Protein AF-A0A286E4A3-F1 (afdb_monomer)

Sequence (329 aa):
MKLKQAKKSLAKLFAQAQGKTWDNLTLRQITLHKCKKNKKKQSFVFNIKTEWEIASANSAVSGNLKSAALPEKAAVQPPPVAEQDDKHHDLLQQIQQLKSQITALKNENTQRQNKISTLNSENNKLKQQLNRMHDLKNENNHLKQSVHYLTEKRDKHQQIVAQKDEVIAQIKQEMYEMKQAAQQNFVPQYTPPKPKETALLQFGQEVDLYENEILSFTRKALEFALKNHTYDKSRYRHVLEDVLQANPLERDVRAEKEREFHKIMHTYHRMDNATRQALSKFGFTLNEQSVHHKIVFMQQTRYTFTISKTGSDIHGGKNCARNVSRFLF

Solvent-accessible surface area (backbone atoms only — not comparable to full-atom values): 20637 Å² total; per-residue (Å²): 116,70,69,64,52,52,54,53,52,53,54,52,54,54,46,68,76,46,88,66,83,90,78,89,83,79,94,82,82,90,77,91,77,93,80,78,89,82,87,78,93,76,84,85,84,78,90,76,91,77,90,87,84,78,97,81,87,86,86,82,87,85,87,84,84,82,80,87,85,81,86,80,89,79,90,77,86,87,82,90,74,99,75,55,62,66,60,52,51,50,51,53,50,50,50,52,51,51,50,51,49,53,52,52,54,50,53,50,51,53,53,51,50,55,49,51,56,50,51,51,54,50,52,53,52,51,51,52,52,52,53,52,51,51,54,53,50,54,50,51,53,51,50,51,52,52,51,50,53,53,49,56,52,49,52,55,50,52,52,52,50,54,56,49,52,52,52,51,51,51,53,54,48,52,50,52,52,51,50,49,52,50,59,75,63,58,68,86,75,84,72,77,77,77,80,69,94,62,75,92,72,80,85,75,92,77,74,68,91,48,78,64,39,64,58,50,54,51,50,51,52,52,53,48,42,54,73,76,71,48,58,90,94,32,70,69,38,54,53,54,53,50,56,49,65,77,56,74,74,95,68,62,52,56,64,50,50,44,53,52,48,40,55,58,23,63,73,40,48,55,81,42,74,66,58,52,50,52,42,44,76,74,37,35,48,82,42,81,87,56,86,39,36,34,36,23,43,75,81,36,79,92,48,61,48,79,43,67,50,58,44,94,43,88,58,48,22,48,51,50,34,56,52,52,38,74,77,76,96

Nearest PDB structures (foldseek):
  7s62-assembly1_A  TM=3.258E-01  e=3.310E+00  Xenopus laevis
  7s64-assembly1_D  TM=3.271E-01  e=6.093E+00  Xenopus laevis

Radius of gyration: 68.13 Å; Cα contacts (8 Å, |Δi|>4): 130; chains: 1; bounding box: 132×69×186 Å

pLDDT: mean 75.29, std 23.49, range [25.44, 97.69]

Mean predicted aligned error: 21.25 Å

Structure (mmCIF, N/CA/C/O backbone):
data_AF-A0A286E4A3-F1
#
_entry.id   AF-A0A286E4A3-F1
#
loop_
_atom_site.group_PDB
_atom_site.id
_atom_site.type_symbol
_atom_site.label_atom_id
_atom_site.label_alt_id
_atom_site.label_comp_id
_atom_site.label_asym_id
_atom_site.label_entity_id
_atom_site.label_seq_id
_atom_site.pdbx_PDB_ins_code
_atom_site.Cartn_x
_atom_site.Cartn_y
_atom_site.Cartn_z
_atom_site.occupancy
_atom_site.B_iso_or_equiv
_atom_site.auth_seq_id
_atom_site.auth_comp_id
_atom_site.auth_asym_id
_atom_site.auth_atom_id
_atom_site.pdbx_PDB_model_num
ATOM 1 N N . MET A 1 1 ? 30.900 23.069 4.819 1.00 49.72 1 MET A N 1
ATOM 2 C CA . MET A 1 1 ? 32.274 23.255 4.284 1.00 49.72 1 MET A CA 1
ATOM 3 C C . MET A 1 1 ? 32.465 22.790 2.832 1.00 49.72 1 MET A C 1
ATOM 5 O O . MET A 1 1 ? 33.060 23.536 2.064 1.00 49.72 1 MET A O 1
ATOM 9 N N . LYS A 1 2 ? 31.924 21.637 2.406 1.00 50.47 2 LYS A N 1
ATOM 10 C CA . LYS A 1 2 ? 32.202 21.028 1.083 1.00 50.47 2 LYS A CA 1
ATOM 11 C C . LYS A 1 2 ? 31.808 21.873 -0.153 1.00 50.47 2 LYS A C 1
ATOM 13 O O . LYS A 1 2 ? 32.535 21.880 -1.140 1.00 50.47 2 LYS A O 1
ATOM 18 N N . LEU A 1 3 ? 30.735 22.673 -0.085 1.00 45.66 3 LEU A N 1
ATOM 19 C CA . LEU A 1 3 ? 30.277 23.514 -1.211 1.00 45.66 3 LEU A CA 1
ATOM 20 C C . LEU A 1 3 ? 31.200 24.718 -1.498 1.00 45.66 3 LEU A C 1
ATOM 22 O O . LEU A 1 3 ? 31.379 25.111 -2.650 1.00 45.66 3 LEU A O 1
ATOM 26 N N . LYS A 1 4 ? 31.816 25.296 -0.455 1.00 51.25 4 LYS A N 1
ATOM 27 C CA . LYS A 1 4 ? 32.793 26.391 -0.604 1.00 51.25 4 LYS A CA 1
ATOM 28 C C . LYS A 1 4 ? 34.100 25.884 -1.221 1.00 51.25 4 LYS A C 1
ATOM 30 O O . LYS A 1 4 ? 34.676 26.577 -2.051 1.00 51.25 4 LYS A O 1
ATOM 35 N N . GLN A 1 5 ? 34.524 24.669 -0.870 1.00 57.03 5 GLN A N 1
ATOM 36 C CA . GLN A 1 5 ? 35.695 24.017 -1.465 1.00 57.03 5 GLN A CA 1
ATOM 37 C C . GLN A 1 5 ? 35.463 23.662 -2.939 1.00 57.03 5 GLN A C 1
ATOM 39 O O . GLN A 1 5 ? 36.304 23.987 -3.768 1.00 57.03 5 GLN A O 1
ATOM 44 N N . ALA A 1 6 ? 34.291 23.121 -3.289 1.00 57.69 6 ALA A N 1
ATOM 45 C CA . ALA A 1 6 ? 33.950 22.794 -4.676 1.00 57.69 6 ALA A CA 1
ATOM 46 C C . ALA A 1 6 ? 33.936 24.029 -5.596 1.00 57.69 6 ALA A C 1
ATOM 48 O O . ALA A 1 6 ? 34.501 23.992 -6.686 1.00 57.69 6 ALA A O 1
ATOM 49 N N . LYS A 1 7 ? 33.372 25.155 -5.134 1.00 57.31 7 LYS A N 1
ATOM 50 C CA . LYS A 1 7 ? 33.370 26.418 -5.896 1.00 57.31 7 LYS A CA 1
ATOM 51 C C . LYS A 1 7 ? 34.776 26.998 -6.082 1.00 57.31 7 LYS A C 1
ATOM 53 O O . LYS A 1 7 ? 35.076 27.528 -7.147 1.00 57.31 7 LYS A O 1
ATOM 58 N N . LYS A 1 8 ? 35.649 26.860 -5.078 1.00 62.72 8 LYS A N 1
ATOM 59 C CA . LYS A 1 8 ? 37.042 27.332 -5.145 1.00 62.72 8 LYS A CA 1
ATOM 60 C C . LYS A 1 8 ? 37.879 26.490 -6.117 1.00 62.72 8 LYS A C 1
ATOM 62 O O . LYS A 1 8 ? 38.682 27.052 -6.852 1.00 62.72 8 LYS A O 1
ATOM 67 N N . SER A 1 9 ? 37.649 25.177 -6.172 1.00 63.06 9 SER A N 1
ATOM 68 C CA . SER A 1 9 ? 38.328 24.267 -7.107 1.00 63.06 9 SER A CA 1
ATOM 69 C C . SER A 1 9 ? 37.879 24.466 -8.558 1.00 63.06 9 SER A C 1
ATOM 71 O O . SER A 1 9 ? 38.715 24.490 -9.456 1.00 63.06 9 SER A O 1
ATOM 73 N N . LEU A 1 10 ? 36.581 24.696 -8.785 1.00 53.09 10 LEU A N 1
ATOM 74 C CA . LEU A 1 10 ? 36.035 25.007 -10.112 1.00 53.09 10 LEU A CA 1
ATOM 75 C C . LEU A 1 10 ? 36.548 26.348 -10.651 1.00 53.09 10 LEU A C 1
ATOM 77 O O . LEU A 1 10 ? 36.920 26.435 -11.816 1.00 53.09 10 LEU A O 1
ATOM 81 N N . ALA A 1 11 ? 36.650 27.367 -9.793 1.00 54.41 11 ALA A N 1
ATOM 82 C CA . ALA A 1 11 ? 37.221 28.662 -10.164 1.00 54.41 11 ALA A CA 1
ATOM 83 C C . ALA A 1 11 ? 38.722 28.573 -10.502 1.00 54.41 11 ALA A C 1
ATOM 85 O O . ALA A 1 11 ? 39.197 29.265 -11.400 1.00 54.41 11 ALA A O 1
ATOM 86 N N . LYS A 1 12 ? 39.464 27.685 -9.824 1.00 57.91 12 LYS A N 1
ATOM 87 C CA . LYS A 1 12 ? 40.895 27.452 -10.073 1.00 57.91 12 LYS A CA 1
ATOM 88 C C . LYS A 1 12 ? 41.143 26.734 -11.406 1.00 57.91 12 LYS A C 1
ATOM 90 O O . LYS A 1 12 ? 42.054 27.109 -12.133 1.00 57.91 12 LYS A O 1
ATOM 95 N N . LEU A 1 13 ? 40.292 25.763 -11.746 1.00 56.34 13 LEU A N 1
ATOM 96 C CA . LEU A 1 13 ? 40.333 25.048 -13.028 1.00 56.34 13 LEU A CA 1
ATOM 97 C C . LEU A 1 13 ? 39.962 25.951 -14.212 1.00 56.34 13 LEU A C 1
ATOM 99 O O . LEU A 1 13 ? 40.567 25.852 -15.275 1.00 56.34 13 LEU A O 1
ATOM 103 N N . PHE A 1 14 ? 39.021 26.877 -14.018 1.00 42.81 14 PHE A N 1
ATOM 104 C CA . PHE A 1 14 ? 38.633 27.830 -15.061 1.00 42.81 14 PHE A CA 1
ATOM 105 C C . PHE A 1 14 ? 39.737 28.862 -15.357 1.00 42.81 14 PHE A C 1
ATOM 107 O O . PHE A 1 14 ? 39.959 29.208 -16.514 1.00 42.81 14 PHE A O 1
ATOM 114 N N . ALA A 1 15 ? 40.481 29.295 -14.332 1.00 47.56 15 ALA A N 1
ATOM 115 C CA . ALA A 1 15 ? 41.633 30.191 -14.477 1.00 47.56 15 ALA A CA 1
ATOM 116 C C . ALA A 1 15 ? 42.855 29.517 -15.136 1.00 47.56 15 ALA A C 1
ATOM 118 O O . ALA A 1 15 ? 43.666 30.184 -15.768 1.00 47.56 15 ALA A O 1
ATOM 119 N N . GLN A 1 16 ? 42.978 28.191 -15.025 1.00 46.56 16 GLN A N 1
ATOM 120 C CA . GLN A 1 16 ? 44.023 27.411 -15.700 1.00 46.56 16 GLN A CA 1
ATOM 121 C C . GLN A 1 16 ? 43.733 27.195 -17.194 1.00 46.56 16 GLN A C 1
ATOM 123 O O . GLN A 1 16 ? 44.662 27.053 -17.983 1.00 46.56 16 GLN A O 1
ATOM 128 N N . ALA A 1 17 ? 42.455 27.197 -17.587 1.00 44.28 17 ALA A N 1
ATOM 129 C CA . ALA A 1 17 ? 42.025 27.023 -18.975 1.00 44.28 17 ALA A CA 1
ATOM 130 C C . ALA A 1 17 ? 42.105 28.315 -19.812 1.00 44.28 17 ALA A C 1
ATOM 132 O O . ALA A 1 17 ? 42.077 28.259 -21.039 1.00 44.28 17 ALA A O 1
ATOM 133 N N . GLN A 1 18 ? 42.207 29.479 -19.170 1.00 41.97 18 GLN A N 1
ATOM 134 C CA . GLN A 1 18 ? 42.333 30.773 -19.834 1.00 41.97 18 GLN A CA 1
ATOM 135 C C . GLN A 1 18 ? 43.495 31.520 -19.194 1.00 41.97 18 GLN A C 1
ATOM 137 O O . GLN A 1 18 ? 43.319 32.199 -18.190 1.00 41.97 18 GLN A O 1
ATOM 142 N N . GLY A 1 19 ? 44.700 31.337 -19.733 1.00 47.41 19 GLY A N 1
ATOM 143 C CA . GLY A 1 19 ? 45.938 31.840 -19.138 1.00 47.41 19 GLY A CA 1
ATOM 144 C C . GLY A 1 19 ? 46.039 33.366 -19.082 1.00 47.41 19 GLY A C 1
ATOM 145 O O . GLY A 1 19 ? 46.772 33.939 -19.881 1.00 47.41 19 GLY A O 1
ATOM 146 N N . LYS A 1 20 ? 45.345 34.015 -18.135 1.00 41.53 20 LYS A N 1
ATOM 147 C CA . LYS A 1 20 ? 45.576 35.393 -17.670 1.00 41.53 20 LYS A CA 1
ATOM 148 C C . LYS A 1 20 ? 45.171 35.553 -16.199 1.00 41.53 20 LYS A C 1
ATOM 150 O O . LYS A 1 20 ? 44.147 35.044 -15.750 1.00 41.53 20 LYS A O 1
ATOM 155 N N . THR A 1 21 ? 46.019 36.260 -15.460 1.00 39.41 21 THR A N 1
ATOM 156 C CA . THR A 1 21 ? 45.883 36.625 -14.047 1.00 39.41 21 THR A CA 1
ATOM 157 C C . THR A 1 21 ? 44.806 37.687 -13.830 1.00 39.41 21 THR A C 1
ATOM 159 O O . THR A 1 21 ? 44.562 38.527 -14.693 1.00 39.41 21 THR A O 1
ATOM 162 N N . TRP A 1 22 ? 44.169 37.640 -12.659 1.00 32.44 22 TRP A N 1
ATOM 163 C CA . TRP A 1 22 ? 43.215 38.646 -12.203 1.00 32.44 22 TRP A CA 1
ATOM 164 C C . TRP A 1 22 ? 43.941 39.911 -11.755 1.00 32.44 22 TRP A C 1
ATOM 166 O O . TRP A 1 22 ? 44.736 39.840 -10.825 1.00 32.44 22 TRP A O 1
ATOM 176 N N . ASP A 1 23 ? 43.562 41.044 -12.338 1.00 32.81 23 ASP A N 1
ATOM 177 C CA . ASP A 1 23 ? 43.559 42.325 -11.642 1.00 32.81 23 ASP A CA 1
ATOM 178 C C . ASP A 1 23 ? 42.158 42.941 -11.717 1.00 32.81 23 ASP A C 1
ATOM 180 O O . ASP A 1 23 ? 41.424 42.802 -12.698 1.00 32.81 23 ASP A O 1
ATOM 184 N N . ASN A 1 24 ? 41.770 43.538 -10.596 1.00 34.62 24 ASN A N 1
ATOM 185 C CA . ASN A 1 24 ? 40.466 44.117 -10.301 1.00 34.62 24 ASN A CA 1
ATOM 186 C C . ASN A 1 24 ? 40.052 45.212 -11.303 1.00 34.62 24 ASN A C 1
ATOM 188 O O . ASN A 1 24 ? 40.861 46.081 -11.596 1.00 34.62 24 ASN A O 1
ATOM 192 N N . LEU A 1 25 ? 38.768 45.279 -11.690 1.00 29.27 25 LEU A N 1
ATOM 193 C CA . LEU A 1 25 ? 37.859 46.364 -11.268 1.00 29.27 25 LEU A CA 1
ATOM 194 C C . LEU A 1 25 ? 36.446 46.264 -11.892 1.00 29.27 25 LEU A C 1
ATOM 196 O O . LEU A 1 25 ? 36.258 46.029 -13.081 1.00 29.27 25 LEU A O 1
ATOM 200 N N . THR A 1 26 ? 35.474 46.585 -11.032 1.00 31.39 26 THR A N 1
ATOM 201 C CA . THR A 1 26 ? 34.146 47.192 -11.264 1.00 31.39 26 THR A CA 1
ATOM 202 C C . THR A 1 26 ? 33.025 46.442 -11.996 1.00 31.39 26 THR A C 1
ATOM 204 O O . THR A 1 26 ? 32.871 46.460 -13.212 1.00 31.39 26 THR A O 1
ATOM 207 N N . LEU A 1 27 ? 32.110 45.951 -11.153 1.00 37.19 27 LEU A N 1
ATOM 208 C CA . LEU A 1 27 ? 30.651 46.032 -11.292 1.00 37.19 27 LEU A CA 1
ATOM 209 C C . LEU A 1 27 ? 30.158 47.197 -12.177 1.00 37.19 27 LEU A C 1
ATOM 211 O O . LEU A 1 27 ? 30.271 48.351 -11.766 1.00 37.19 27 LEU A O 1
ATOM 215 N N . ARG A 1 28 ? 29.464 46.888 -13.283 1.00 27.81 28 ARG A N 1
ATOM 216 C CA . ARG A 1 28 ? 28.202 47.549 -13.679 1.00 27.81 28 ARG A CA 1
ATOM 217 C C . ARG A 1 28 ? 27.480 46.794 -14.809 1.00 27.81 28 ARG A C 1
ATOM 219 O O . ARG A 1 28 ? 28.027 46.563 -15.874 1.00 27.81 28 ARG A O 1
ATOM 226 N N . GLN A 1 29 ? 26.210 46.500 -14.522 1.00 30.42 29 GLN A N 1
ATOM 227 C CA . GLN A 1 29 ? 25.079 46.274 -15.432 1.00 30.42 29 GLN A CA 1
ATOM 228 C C . GLN A 1 29 ? 25.002 44.970 -16.242 1.00 30.42 29 GLN A C 1
ATOM 230 O O . GLN A 1 29 ? 25.413 44.848 -17.389 1.00 30.42 29 GLN A O 1
ATOM 235 N N . ILE A 1 30 ? 24.278 44.029 -15.633 1.00 32.12 30 ILE A N 1
ATOM 236 C CA . ILE A 1 30 ? 23.440 43.046 -16.314 1.00 32.12 30 ILE A CA 1
ATOM 237 C C . ILE A 1 30 ? 22.236 43.787 -16.910 1.00 32.12 30 ILE A C 1
ATOM 239 O O . ILE A 1 30 ? 21.476 44.426 -16.181 1.00 32.12 30 ILE A O 1
ATOM 243 N N . THR A 1 31 ? 21.992 43.641 -18.209 1.00 28.36 31 THR A N 1
ATOM 244 C CA . THR A 1 31 ? 20.632 43.729 -18.753 1.00 28.36 31 THR A CA 1
ATOM 245 C C . THR A 1 31 ? 20.466 42.672 -19.838 1.00 28.36 31 THR A C 1
ATOM 247 O O . THR A 1 31 ? 21.158 42.666 -20.852 1.00 28.36 31 THR A O 1
ATOM 250 N N . LEU A 1 32 ? 19.567 41.725 -19.565 1.00 31.53 32 LEU A N 1
ATOM 251 C CA . LEU A 1 32 ? 19.101 40.699 -20.489 1.00 31.53 32 LEU A CA 1
ATOM 252 C C . LEU A 1 32 ? 18.507 41.329 -21.753 1.00 31.53 32 LEU A C 1
ATOM 254 O O . LEU A 1 32 ? 17.645 42.194 -21.633 1.00 31.53 32 LEU A O 1
ATOM 258 N N . HIS A 1 33 ? 18.797 40.752 -22.922 1.00 27.50 33 HIS A N 1
ATOM 259 C CA . HIS A 1 33 ? 17.774 40.541 -23.949 1.00 27.50 33 HIS A CA 1
ATOM 260 C C . HIS A 1 33 ? 18.021 39.234 -24.715 1.00 27.50 33 HIS A C 1
ATOM 262 O O . HIS A 1 33 ? 19.002 39.063 -25.435 1.00 27.50 33 HIS A O 1
ATOM 268 N N . LYS A 1 34 ? 17.083 38.298 -24.528 1.00 38.41 34 LYS A N 1
ATOM 269 C CA . LYS A 1 34 ? 16.883 37.091 -25.336 1.00 38.41 34 LYS A CA 1
ATOM 270 C C . LYS A 1 34 ? 16.778 37.491 -26.811 1.00 38.41 34 LYS A C 1
ATOM 272 O O . LYS A 1 34 ? 15.852 38.218 -27.164 1.00 38.41 34 LYS A O 1
ATOM 277 N N . CYS A 1 35 ? 17.658 36.976 -27.672 1.00 26.27 35 CYS A N 1
ATOM 278 C CA . CYS A 1 35 ? 17.516 37.140 -29.117 1.00 26.27 35 CYS A CA 1
ATOM 279 C C . CYS A 1 35 ? 16.997 35.858 -29.778 1.00 26.27 35 CYS A C 1
ATOM 281 O O . CYS A 1 35 ? 17.398 34.738 -29.463 1.00 26.27 35 CYS A O 1
ATOM 283 N N . LYS A 1 36 ? 16.015 36.087 -30.646 1.00 28.50 36 LYS A N 1
ATOM 284 C CA . LYS A 1 36 ? 15.091 35.158 -31.286 1.00 28.50 36 LYS A CA 1
ATOM 285 C C . LYS A 1 36 ? 15.770 34.256 -32.316 1.00 28.50 36 LYS A C 1
ATOM 287 O O . LYS A 1 36 ? 16.698 34.647 -33.014 1.00 28.50 36 LYS A O 1
ATOM 292 N N . LYS A 1 37 ? 15.173 33.075 -32.486 1.00 29.92 37 LYS A N 1
ATOM 293 C CA . LYS A 1 37 ? 15.275 32.250 -33.691 1.00 29.92 37 LYS A CA 1
ATOM 294 C C . LYS A 1 37 ? 14.933 33.060 -34.957 1.00 29.92 37 LYS A C 1
ATOM 296 O O . LYS A 1 37 ? 13.880 33.688 -35.022 1.00 29.92 37 LYS A O 1
ATOM 301 N N . ASN A 1 38 ? 15.731 32.787 -35.988 1.00 28.64 38 ASN A N 1
ATOM 302 C CA . ASN A 1 38 ? 15.372 32.567 -37.394 1.00 28.64 38 ASN A CA 1
ATOM 303 C C . ASN A 1 38 ? 15.428 33.703 -38.435 1.00 28.64 38 ASN A C 1
ATOM 305 O O . ASN A 1 38 ? 14.883 34.786 -38.261 1.00 28.64 38 ASN A O 1
ATOM 309 N N . LYS A 1 39 ? 15.935 33.273 -39.604 1.00 31.48 39 LYS A N 1
ATOM 310 C CA . LYS A 1 39 ? 15.890 33.852 -40.959 1.00 31.48 39 LYS A CA 1
ATOM 311 C C . LYS A 1 39 ? 16.832 35.024 -41.256 1.00 31.48 39 LYS A C 1
ATOM 313 O O . LYS A 1 39 ? 16.482 36.179 -41.055 1.00 31.48 39 LYS A O 1
ATOM 318 N N . LYS A 1 40 ? 17.924 34.709 -41.960 1.00 28.08 40 LYS A N 1
ATOM 319 C CA . LYS A 1 40 ? 18.163 35.183 -43.338 1.00 28.08 40 LYS A CA 1
ATOM 320 C C . LYS A 1 40 ? 19.352 34.442 -43.957 1.00 28.08 40 LYS A C 1
ATOM 322 O O . LYS A 1 40 ? 20.437 34.404 -43.394 1.00 28.08 40 LYS A O 1
ATOM 327 N N . LYS A 1 41 ? 19.102 33.855 -45.132 1.00 38.66 41 LYS A N 1
ATOM 328 C CA . LYS A 1 41 ? 20.119 33.518 -46.130 1.00 38.66 41 LYS A CA 1
ATOM 329 C C . LYS A 1 41 ? 20.929 34.785 -46.410 1.00 38.66 41 LYS A C 1
ATOM 331 O O . LYS A 1 41 ? 20.323 35.772 -46.819 1.00 38.66 41 LYS A O 1
ATOM 336 N N . GLN A 1 42 ? 22.246 34.744 -46.253 1.00 29.39 42 GLN A N 1
ATOM 337 C CA . GLN A 1 42 ? 23.139 35.579 -47.046 1.00 29.39 42 GLN A CA 1
ATOM 338 C C . GLN A 1 42 ? 24.366 34.770 -47.454 1.00 29.39 42 GLN A C 1
ATOM 340 O O . GLN A 1 42 ? 24.987 34.059 -46.670 1.00 29.39 42 GLN A O 1
ATOM 345 N N . SER A 1 43 ? 24.585 34.852 -48.754 1.00 27.52 43 SER A N 1
ATOM 346 C CA . SER A 1 43 ? 25.623 34.291 -49.593 1.00 27.52 43 SER A CA 1
ATOM 347 C C . SER A 1 43 ? 27.027 34.647 -49.119 1.00 27.52 43 SER A C 1
ATOM 349 O O . SER A 1 43 ? 27.358 35.816 -48.935 1.00 27.52 43 SER A O 1
ATOM 351 N N . PHE A 1 44 ? 27.859 33.617 -49.012 1.00 25.47 44 PHE A N 1
ATOM 352 C CA . PHE A 1 44 ? 29.310 33.716 -48.995 1.00 25.47 44 PHE A CA 1
ATOM 353 C C . PHE A 1 44 ? 29.776 34.068 -50.416 1.00 25.47 44 PHE A C 1
ATOM 355 O O . PHE A 1 44 ? 29.581 33.280 -51.340 1.00 25.47 44 PHE A O 1
ATOM 362 N N . VAL A 1 45 ? 30.366 35.248 -50.603 1.00 25.59 45 VAL A N 1
ATOM 363 C CA . VAL A 1 45 ? 31.162 35.565 -51.794 1.00 25.59 45 VAL A CA 1
ATOM 364 C C . VAL A 1 45 ? 32.603 35.232 -51.435 1.00 25.59 45 VAL A C 1
ATOM 366 O O . VAL A 1 45 ? 33.254 35.986 -50.718 1.00 25.59 45 VAL A O 1
ATOM 369 N N . PHE A 1 46 ? 33.087 34.081 -51.897 1.00 25.44 46 PHE A N 1
ATOM 370 C CA . PHE A 1 46 ? 34.519 33.813 -51.974 1.00 25.44 46 PHE A CA 1
ATOM 371 C C . PHE A 1 46 ? 34.938 34.043 -53.421 1.00 25.44 46 PHE A C 1
ATOM 373 O O . PHE A 1 46 ? 34.503 33.348 -54.336 1.00 25.44 46 PHE A O 1
ATOM 380 N N . ASN A 1 47 ? 35.725 35.093 -53.610 1.00 31.09 47 ASN A N 1
ATOM 381 C CA . ASN A 1 47 ? 36.285 35.495 -54.883 1.00 31.09 47 ASN A CA 1
ATOM 382 C C . ASN A 1 47 ? 37.495 34.589 -55.161 1.00 31.09 47 ASN A C 1
ATOM 384 O O . ASN A 1 47 ? 38.529 34.735 -54.512 1.00 31.09 47 ASN A O 1
ATOM 388 N N . ILE A 1 48 ? 37.358 33.630 -56.078 1.00 28.34 48 ILE A N 1
ATOM 389 C CA . ILE A 1 48 ? 38.497 32.905 -56.649 1.00 28.34 48 ILE A CA 1
ATOM 390 C C . ILE A 1 48 ? 38.506 33.212 -58.138 1.00 28.34 48 ILE A C 1
ATOM 392 O O . ILE A 1 48 ? 37.669 32.756 -58.912 1.00 28.34 48 ILE A O 1
ATOM 396 N N . LYS A 1 49 ? 39.466 34.057 -58.496 1.00 34.00 49 LYS A N 1
ATOM 397 C CA . LYS A 1 49 ? 39.821 34.433 -59.852 1.00 34.00 49 LYS A CA 1
ATOM 398 C C . LYS A 1 49 ? 40.637 33.290 -60.454 1.00 34.00 49 LYS A C 1
ATOM 400 O O . LYS A 1 49 ? 41.796 33.121 -60.090 1.00 34.00 49 LYS A O 1
ATOM 405 N N . THR A 1 50 ? 40.045 32.527 -61.363 1.00 32.66 50 THR A N 1
ATOM 406 C CA . THR A 1 50 ? 40.774 31.648 -62.288 1.00 32.66 50 THR A CA 1
ATOM 407 C C . THR A 1 50 ? 40.090 31.703 -63.648 1.00 32.66 50 THR A C 1
ATOM 409 O O . THR A 1 50 ? 39.186 30.925 -63.936 1.00 32.66 50 THR A O 1
ATOM 412 N N . GLU A 1 51 ? 40.505 32.665 -64.468 1.00 30.00 51 GLU A N 1
ATOM 413 C CA . GLU A 1 51 ? 40.342 32.594 -65.918 1.00 30.00 51 GLU A CA 1
ATOM 414 C C . GLU A 1 51 ? 41.467 31.707 -66.449 1.00 30.00 51 GLU A C 1
ATOM 416 O O . GLU A 1 51 ? 42.629 32.031 -66.226 1.00 30.00 51 GLU A O 1
ATOM 421 N N . TRP A 1 52 ? 41.137 30.601 -67.114 1.00 35.34 52 TRP A N 1
ATOM 422 C CA . TRP A 1 52 ? 41.980 29.982 -68.142 1.00 35.34 52 TRP A CA 1
ATOM 423 C C . TRP A 1 52 ? 41.126 29.012 -68.961 1.00 35.34 52 TRP A C 1
ATOM 425 O O . TRP A 1 52 ? 40.990 27.845 -68.625 1.00 35.34 52 TRP A O 1
ATOM 435 N N . GLU A 1 53 ? 40.503 29.549 -70.003 1.00 29.30 53 GLU A N 1
ATOM 436 C CA . GLU A 1 53 ? 40.040 28.888 -71.229 1.00 29.30 53 GLU A CA 1
ATOM 437 C C . GLU A 1 53 ? 39.592 30.065 -72.115 1.00 29.30 53 GLU A C 1
ATOM 439 O O . GLU A 1 53 ? 38.845 30.931 -71.676 1.00 29.30 53 GLU A O 1
ATOM 444 N N . ILE A 1 54 ? 40.121 30.274 -73.316 1.00 32.47 54 ILE A N 1
ATOM 445 C CA . ILE A 1 54 ? 39.813 29.464 -74.488 1.00 32.47 54 ILE A CA 1
ATOM 446 C C . ILE A 1 54 ? 40.961 29.597 -75.500 1.00 32.47 54 ILE A C 1
ATOM 448 O O . ILE A 1 54 ? 41.285 30.680 -75.989 1.00 32.47 54 ILE A O 1
ATOM 452 N N . ALA A 1 55 ? 41.514 28.447 -75.878 1.00 40.84 55 ALA A N 1
ATOM 453 C CA . ALA A 1 55 ? 42.124 28.255 -77.179 1.00 40.84 55 ALA A CA 1
ATOM 454 C C . ALA A 1 55 ? 41.021 28.321 -78.251 1.00 40.84 55 ALA A C 1
ATOM 456 O O . ALA A 1 55 ? 40.259 27.377 -78.438 1.00 40.84 55 ALA A O 1
ATOM 457 N N . SER A 1 56 ? 40.921 29.449 -78.951 1.00 36.41 56 SER A N 1
ATOM 458 C CA . SER A 1 56 ? 40.264 29.534 -80.260 1.00 36.41 56 SER A CA 1
ATOM 459 C C . SER A 1 56 ? 40.765 30.769 -81.002 1.00 36.41 56 SER A C 1
ATOM 461 O O . SER A 1 56 ? 40.067 31.755 -81.206 1.00 36.41 56 SER A O 1
ATOM 463 N N . ALA A 1 57 ? 42.035 30.711 -81.389 1.00 33.47 57 ALA A N 1
ATOM 464 C CA . ALA A 1 57 ? 42.630 31.610 -82.364 1.00 33.47 57 ALA A CA 1
ATOM 465 C C . ALA A 1 57 ? 43.326 30.750 -83.422 1.00 33.47 57 ALA A C 1
ATOM 467 O O . ALA A 1 57 ? 44.529 30.546 -83.375 1.00 33.47 57 ALA A O 1
ATOM 468 N N . ASN A 1 58 ? 42.524 30.166 -84.313 1.00 36.75 58 ASN A N 1
ATOM 469 C CA . ASN A 1 58 ? 42.919 29.744 -85.661 1.00 36.75 58 ASN A CA 1
ATOM 470 C C . ASN A 1 58 ? 41.648 29.631 -86.518 1.00 36.75 58 ASN A C 1
ATOM 472 O O . ASN A 1 58 ? 41.242 28.563 -86.961 1.00 36.75 58 ASN A O 1
ATOM 476 N N . SER A 1 59 ? 40.984 30.774 -86.693 1.00 36.94 59 SER A N 1
ATOM 477 C CA . SER A 1 59 ? 39.874 30.986 -87.631 1.00 36.94 59 SER A CA 1
ATOM 478 C C . SER A 1 59 ? 39.931 32.426 -88.162 1.00 36.94 59 SER A C 1
ATOM 480 O O . SER A 1 59 ? 38.943 33.157 -88.147 1.00 36.94 59 SER A O 1
ATOM 482 N N . ALA A 1 60 ? 41.120 32.874 -88.570 1.00 35.03 60 ALA A N 1
ATOM 483 C CA . ALA A 1 60 ? 41.302 34.213 -89.124 1.00 35.03 60 ALA A CA 1
ATOM 484 C C . ALA A 1 60 ? 42.446 34.295 -90.145 1.00 35.03 60 ALA A C 1
ATOM 486 O O . ALA A 1 60 ? 43.194 35.252 -90.102 1.00 35.03 60 ALA A O 1
ATOM 487 N N . VAL A 1 61 ? 42.587 33.326 -91.060 1.00 38.41 61 VAL A N 1
ATOM 488 C CA . VAL A 1 61 ? 43.195 33.548 -92.394 1.00 38.41 61 VAL A CA 1
ATOM 489 C C . VAL A 1 61 ? 42.662 32.481 -93.365 1.00 38.41 61 VAL A C 1
ATOM 491 O O . VAL A 1 61 ? 43.311 31.478 -93.638 1.00 38.41 61 VAL A O 1
ATOM 494 N N . SER A 1 62 ? 41.444 32.657 -93.868 1.00 37.28 62 SER A N 1
ATOM 495 C CA . SER A 1 62 ? 40.999 32.020 -95.115 1.00 37.28 62 SER A CA 1
ATOM 496 C C . SER A 1 62 ? 39.795 32.798 -95.627 1.00 37.28 62 SER A C 1
ATOM 498 O O . SER A 1 62 ? 38.690 32.652 -95.113 1.00 37.28 62 SER A O 1
ATOM 500 N N . GLY A 1 63 ? 40.029 33.697 -96.580 1.00 32.28 63 GLY A N 1
ATOM 501 C CA . GLY A 1 63 ? 38.954 34.485 -97.177 1.00 32.28 63 GLY A CA 1
ATOM 502 C C . GLY A 1 63 ? 39.426 35.765 -97.848 1.00 32.28 63 GLY A C 1
ATOM 503 O O . GLY A 1 63 ? 39.067 36.841 -97.393 1.00 32.28 63 GLY A O 1
ATOM 504 N N . ASN A 1 64 ? 40.262 35.644 -98.884 1.00 35.53 64 ASN A N 1
ATOM 505 C CA . ASN A 1 64 ? 40.252 36.470 -100.104 1.00 35.53 64 ASN A CA 1
ATOM 506 C C . ASN A 1 64 ? 41.607 36.378 -100.811 1.00 35.53 64 ASN A C 1
ATOM 508 O O . ASN A 1 64 ? 42.484 37.214 -100.620 1.00 35.53 64 ASN A O 1
ATOM 512 N N . LEU A 1 65 ? 41.749 35.400 -101.701 1.00 32.53 65 LEU A N 1
ATOM 513 C CA . LEU A 1 65 ? 42.568 35.584 -102.894 1.00 32.53 65 LEU A CA 1
ATOM 514 C C . LEU A 1 65 ? 41.622 35.452 -104.081 1.00 32.53 65 LEU A C 1
ATOM 516 O O . LEU A 1 65 ? 41.249 34.356 -104.494 1.00 32.53 65 LEU A O 1
ATOM 520 N N . LYS A 1 66 ? 41.162 36.618 -104.543 1.00 38.34 66 LYS A N 1
ATOM 521 C CA . LYS A 1 66 ? 40.465 36.783 -105.812 1.00 38.34 66 LYS A CA 1
ATOM 522 C C . LYS A 1 66 ? 41.392 36.334 -106.940 1.00 38.34 66 LYS A C 1
ATOM 524 O O . LYS A 1 66 ? 42.556 36.716 -107.006 1.00 38.34 66 LYS A O 1
ATOM 529 N N . SER A 1 67 ? 40.818 35.519 -107.803 1.00 34.97 67 SER A N 1
ATOM 530 C CA . SER A 1 67 ? 41.281 35.130 -109.126 1.00 34.97 67 SER A CA 1
ATOM 531 C C . SER A 1 67 ? 41.441 36.312 -110.096 1.00 34.97 67 SER A C 1
ATOM 533 O O . SER A 1 67 ? 40.684 37.276 -109.998 1.00 34.97 67 SER A O 1
ATOM 535 N N . ALA A 1 68 ? 42.294 36.088 -111.110 1.00 29.16 68 ALA A N 1
ATOM 536 C CA . ALA A 1 68 ? 42.398 36.761 -112.420 1.00 29.16 68 ALA A CA 1
ATOM 537 C C . ALA A 1 68 ? 43.169 38.103 -112.439 1.00 29.16 68 ALA A C 1
ATOM 539 O O . ALA A 1 68 ? 42.928 38.962 -111.607 1.00 29.16 68 ALA A O 1
ATOM 540 N N . ALA A 1 69 ? 44.103 38.391 -113.351 1.00 31.25 69 ALA A N 1
ATOM 541 C CA . ALA A 1 69 ? 44.548 37.742 -114.584 1.00 31.25 69 ALA A CA 1
ATOM 542 C C . ALA A 1 69 ? 46.004 38.175 -114.887 1.00 31.25 69 ALA A C 1
ATOM 544 O O . ALA A 1 69 ? 46.368 39.318 -114.618 1.00 31.25 69 ALA A O 1
ATOM 545 N N . LEU A 1 70 ? 46.818 37.283 -115.463 1.00 32.84 70 LEU A N 1
ATOM 546 C CA . LEU A 1 70 ? 48.084 37.621 -116.131 1.00 32.84 70 LEU A CA 1
ATOM 547 C C . LEU A 1 70 ? 47.872 37.506 -117.651 1.00 32.84 70 LEU A C 1
ATOM 549 O O . LEU A 1 70 ? 47.201 36.559 -118.075 1.00 32.84 70 LEU A O 1
ATOM 553 N N . PRO A 1 71 ? 48.413 38.429 -118.465 1.00 42.97 71 PRO A N 1
ATOM 554 C CA . PRO A 1 71 ? 48.201 38.424 -119.902 1.00 42.97 71 PRO A CA 1
ATOM 555 C C . PRO A 1 71 ? 49.067 37.371 -120.604 1.00 42.97 71 PRO A C 1
ATOM 557 O O . PRO A 1 71 ? 50.261 37.230 -120.355 1.00 42.97 71 PRO A O 1
ATOM 560 N N . GLU A 1 72 ? 48.372 36.608 -121.441 1.00 34.03 72 GLU A N 1
ATOM 561 C CA . GLU A 1 72 ? 48.662 36.281 -122.838 1.00 34.03 72 GLU A CA 1
ATOM 562 C C . GLU A 1 72 ? 50.122 36.084 -123.297 1.00 34.03 72 GLU A C 1
ATOM 564 O O . GLU A 1 72 ? 50.983 36.959 -123.249 1.00 34.03 72 GLU A O 1
ATOM 569 N N . LYS A 1 73 ? 50.339 34.874 -123.822 1.00 39.47 73 LYS A N 1
ATOM 570 C CA . LYS A 1 73 ? 51.556 34.335 -124.430 1.00 39.47 73 LYS A CA 1
ATOM 571 C C . LYS A 1 73 ? 52.036 35.164 -125.630 1.00 39.47 73 LYS A C 1
ATOM 573 O O . LYS A 1 73 ? 51.271 35.387 -126.562 1.00 39.47 73 LYS A O 1
ATOM 578 N N . ALA A 1 74 ? 53.342 35.419 -125.691 1.00 35.00 74 ALA A N 1
ATOM 579 C CA . ALA A 1 74 ? 54.068 35.614 -126.944 1.00 35.00 74 ALA A CA 1
ATOM 580 C C . ALA A 1 74 ? 54.939 34.377 -127.220 1.00 35.00 74 ALA A C 1
ATOM 582 O O . ALA A 1 74 ? 55.629 33.867 -126.337 1.00 35.00 74 ALA A O 1
ATOM 583 N N . ALA A 1 75 ? 54.826 33.866 -128.441 1.00 38.84 75 ALA A N 1
ATOM 584 C CA . ALA A 1 75 ? 55.438 32.642 -128.926 1.00 38.84 75 ALA A CA 1
ATOM 585 C C . ALA A 1 75 ? 56.954 32.775 -129.130 1.00 38.84 75 ALA A C 1
ATOM 587 O O . ALA A 1 75 ? 57.410 33.718 -129.770 1.00 38.84 75 ALA A O 1
ATOM 588 N N . VAL A 1 76 ? 57.710 31.767 -128.687 1.00 41.34 76 VAL A N 1
ATOM 589 C CA . VAL A 1 76 ? 59.052 31.455 -129.197 1.00 41.34 76 VAL A CA 1
ATOM 590 C C . VAL A 1 76 ? 59.142 29.933 -129.348 1.00 41.34 76 VAL A C 1
ATOM 592 O O . VAL A 1 76 ? 58.785 29.189 -128.436 1.00 41.34 76 VAL A O 1
ATOM 595 N N . GLN A 1 77 ? 59.524 29.487 -130.545 1.00 41.12 77 GLN A N 1
ATOM 596 C CA . GLN A 1 77 ? 59.680 28.083 -130.943 1.00 41.12 77 GLN A CA 1
ATOM 597 C C . GLN A 1 77 ? 60.860 27.403 -130.213 1.00 41.12 77 GLN A C 1
ATOM 599 O O . GLN A 1 77 ? 61.802 28.099 -129.829 1.00 41.12 77 GLN A O 1
ATOM 604 N N . PRO A 1 78 ? 60.852 26.066 -130.040 1.00 57.22 78 PRO A N 1
ATOM 605 C CA . PRO A 1 78 ? 61.903 25.354 -129.318 1.00 57.22 78 PRO A CA 1
ATOM 606 C C . PRO A 1 78 ? 63.055 24.939 -130.251 1.00 57.22 78 PRO A C 1
ATOM 608 O O . PRO A 1 78 ? 62.805 24.575 -131.402 1.00 57.22 78 PRO A O 1
ATOM 611 N N . PRO A 1 79 ? 64.303 24.889 -129.756 1.00 48.59 79 PRO A N 1
ATOM 612 C CA . PRO A 1 79 ? 65.330 24.021 -130.309 1.00 48.59 79 PRO A CA 1
ATOM 613 C C . PRO A 1 79 ? 65.668 22.862 -129.339 1.00 48.59 79 PRO A C 1
ATOM 615 O O . PRO A 1 79 ? 65.278 22.886 -128.172 1.00 48.59 79 PRO A O 1
ATOM 618 N N . PRO A 1 80 ? 66.316 21.803 -129.850 1.00 53.38 80 PRO A N 1
ATOM 619 C CA . PRO A 1 80 ? 66.228 20.433 -129.344 1.00 53.38 80 PRO A CA 1
ATOM 620 C C . PRO A 1 80 ? 67.234 20.169 -128.216 1.00 53.38 80 PRO A C 1
ATOM 622 O O . PRO A 1 80 ? 68.159 20.955 -128.055 1.00 53.38 80 PRO A O 1
ATOM 625 N N . VAL A 1 81 ? 67.081 19.056 -127.481 1.00 43.69 81 VAL A N 1
ATOM 626 C CA . VAL A 1 81 ? 68.142 18.084 -127.104 1.00 43.69 81 VAL A CA 1
ATOM 627 C C . VAL A 1 81 ? 67.591 17.137 -126.020 1.00 43.69 81 VAL A C 1
ATOM 629 O O . VAL A 1 81 ? 67.317 17.518 -124.885 1.00 43.69 81 VAL A O 1
ATOM 632 N N . ALA A 1 82 ? 67.422 15.877 -126.412 1.00 47.91 82 ALA A N 1
ATOM 633 C CA . ALA A 1 82 ? 66.747 14.795 -125.704 1.00 47.91 82 ALA A CA 1
ATOM 634 C C . ALA A 1 82 ? 67.565 14.162 -124.550 1.00 47.91 82 ALA A C 1
ATOM 636 O O . ALA A 1 82 ? 67.730 12.949 -124.512 1.00 47.91 82 ALA A O 1
ATOM 637 N N . GLU A 1 83 ? 68.071 14.959 -123.601 1.00 48.28 83 GLU A N 1
ATOM 638 C CA . GLU A 1 83 ? 68.818 14.432 -122.432 1.00 48.28 83 GLU A CA 1
ATOM 639 C C . GLU A 1 83 ? 68.517 15.137 -121.085 1.00 48.28 83 GLU A C 1
ATOM 641 O O . GLU A 1 83 ? 69.022 14.724 -120.038 1.00 48.28 83 GLU A O 1
ATOM 646 N N . GLN A 1 84 ? 67.674 16.183 -121.066 1.00 51.09 84 GLN A N 1
ATOM 647 C CA . GLN A 1 84 ? 67.244 16.882 -119.836 1.00 51.09 84 GLN A CA 1
ATOM 648 C C . GLN A 1 84 ? 65.841 16.483 -119.335 1.00 51.09 84 GLN A C 1
ATOM 650 O O . GLN A 1 84 ? 65.548 16.674 -118.151 1.00 51.09 84 GLN A O 1
ATOM 655 N N . ASP A 1 85 ? 65.004 15.881 -120.186 1.00 54.81 85 ASP A N 1
ATOM 656 C CA . ASP A 1 85 ? 63.619 15.524 -119.849 1.00 54.81 85 ASP A CA 1
ATOM 657 C C . ASP A 1 85 ? 63.519 14.353 -118.861 1.00 54.81 85 ASP A C 1
ATOM 659 O O . ASP A 1 85 ? 62.658 14.384 -117.984 1.00 54.81 85 ASP A O 1
ATOM 663 N N . ASP A 1 86 ? 64.444 13.388 -118.892 1.00 58.16 86 ASP A N 1
ATOM 664 C CA . ASP A 1 86 ? 64.433 12.251 -117.956 1.00 58.16 86 ASP A CA 1
ATOM 665 C C . ASP A 1 86 ? 64.761 12.676 -116.516 1.00 58.16 86 ASP A C 1
ATOM 667 O O . ASP A 1 86 ? 64.113 12.233 -115.567 1.00 58.16 86 ASP A O 1
ATOM 671 N N . LYS A 1 87 ? 65.712 13.606 -116.330 1.00 62.09 87 LYS A N 1
ATOM 672 C CA . LYS A 1 87 ? 66.046 14.155 -115.000 1.00 62.09 87 LYS A CA 1
ATOM 673 C C . LYS A 1 87 ? 64.935 15.050 -114.459 1.00 62.09 87 LYS A C 1
ATOM 675 O O . LYS A 1 87 ? 64.675 15.051 -113.259 1.00 62.09 87 LYS A O 1
ATOM 680 N N . HIS A 1 88 ? 64.285 15.822 -115.330 1.00 68.31 88 HIS A N 1
ATOM 681 C CA . HIS A 1 88 ? 63.161 16.670 -114.943 1.00 68.31 88 HIS A CA 1
ATOM 682 C C . HIS A 1 88 ? 61.910 15.831 -114.624 1.00 68.31 88 HIS A C 1
ATOM 684 O O . HIS A 1 88 ? 61.194 16.135 -113.669 1.00 68.31 88 HIS A O 1
ATOM 690 N N . HIS A 1 89 ? 61.674 14.743 -115.364 1.00 72.12 89 HIS A N 1
ATOM 691 C CA . HIS A 1 89 ? 60.619 13.770 -115.085 1.00 72.12 89 HIS A CA 1
ATOM 692 C C . HIS A 1 89 ? 60.848 13.041 -113.750 1.00 72.12 89 HIS A C 1
ATOM 694 O O . HIS A 1 89 ? 59.927 12.970 -112.936 1.00 72.12 89 HIS A O 1
ATOM 700 N N . ASP A 1 90 ? 62.080 12.602 -113.472 1.00 78.19 90 ASP A N 1
ATOM 701 C CA . ASP A 1 90 ? 62.461 11.981 -112.194 1.00 78.19 90 ASP A CA 1
ATOM 702 C C . ASP A 1 90 ? 62.307 12.955 -111.009 1.00 78.19 90 ASP A C 1
ATOM 704 O O . ASP A 1 90 ? 61.707 12.622 -109.985 1.00 78.19 90 ASP A O 1
ATOM 708 N N . LEU A 1 91 ? 62.725 14.219 -111.162 1.00 79.31 91 LEU A N 1
ATOM 709 C CA . LEU A 1 91 ? 62.543 15.244 -110.127 1.00 79.31 91 LEU A CA 1
ATOM 710 C C . LEU A 1 91 ? 61.054 15.532 -109.852 1.00 79.31 91 LEU A C 1
ATOM 712 O O . LEU A 1 91 ? 60.648 15.694 -108.699 1.00 79.31 91 LEU A O 1
ATOM 716 N N . LEU A 1 92 ? 60.216 15.571 -110.893 1.00 81.38 92 LEU A N 1
ATOM 717 C CA . LEU A 1 92 ? 58.764 15.725 -110.753 1.00 81.38 92 LEU A CA 1
ATOM 718 C C . LEU A 1 92 ? 58.125 14.519 -110.051 1.00 81.38 92 LEU A C 1
ATOM 720 O O . LEU A 1 92 ? 57.239 14.704 -109.210 1.00 81.38 92 LEU A O 1
ATOM 724 N N . GLN A 1 93 ? 58.595 13.304 -110.340 1.00 82.88 93 GLN A N 1
ATOM 725 C CA . GLN A 1 93 ? 58.160 12.085 -109.662 1.00 82.88 93 GLN A CA 1
ATOM 726 C C . GLN A 1 93 ? 58.549 12.104 -108.175 1.00 82.88 93 GLN A C 1
ATOM 728 O O . GLN A 1 93 ? 57.703 11.832 -107.318 1.00 82.88 93 GLN A O 1
ATOM 733 N N . GLN A 1 94 ? 59.773 12.530 -107.847 1.00 87.06 94 GLN A N 1
ATOM 734 C CA . GLN A 1 94 ? 60.235 12.710 -106.467 1.00 87.06 94 GLN A CA 1
ATOM 735 C C . GLN A 1 94 ? 59.425 13.779 -105.722 1.00 87.06 94 GLN A C 1
ATOM 737 O O . GLN A 1 94 ? 59.016 13.561 -104.582 1.00 87.06 94 GLN A O 1
ATOM 742 N N . ILE A 1 95 ? 59.113 14.912 -106.360 1.00 86.50 95 ILE A N 1
ATOM 743 C CA . ILE A 1 95 ? 58.257 15.958 -105.776 1.00 86.50 95 ILE A CA 1
ATOM 744 C C . ILE A 1 95 ? 56.853 15.416 -105.495 1.00 86.50 95 ILE A C 1
ATOM 746 O O . ILE A 1 95 ? 56.273 15.719 -104.450 1.00 86.50 95 ILE A O 1
ATOM 750 N N . GLN A 1 96 ? 56.294 14.610 -106.397 1.00 86.81 96 GLN A N 1
ATOM 751 C CA . GLN A 1 96 ? 54.977 14.013 -106.203 1.00 86.81 96 GLN A CA 1
ATOM 752 C C . GLN A 1 96 ? 54.980 12.968 -105.075 1.00 86.81 96 GLN A C 1
ATOM 754 O O . GLN A 1 96 ? 54.038 12.921 -104.280 1.00 86.81 96 GLN A O 1
ATOM 759 N N . GLN A 1 97 ? 56.059 12.193 -104.946 1.00 90.69 97 GLN A N 1
ATOM 760 C CA . GLN A 1 97 ? 56.273 11.257 -103.841 1.00 90.69 97 GLN A CA 1
ATOM 761 C C . GLN A 1 97 ? 56.460 11.982 -102.498 1.00 90.69 97 GLN A C 1
ATOM 763 O O . GLN A 1 97 ? 55.861 11.598 -101.497 1.00 90.69 97 GLN A O 1
ATOM 768 N N . LEU A 1 98 ? 57.223 13.074 -102.461 1.00 90.81 98 LEU A N 1
ATOM 769 C CA . LEU A 1 98 ? 57.379 13.897 -101.259 1.00 90.81 98 LEU A CA 1
ATOM 770 C C . LEU A 1 98 ? 56.056 14.563 -100.859 1.00 90.81 98 LEU A C 1
ATOM 772 O O . LEU A 1 98 ? 55.713 14.608 -99.679 1.00 90.81 98 LEU A O 1
ATOM 776 N N . LYS A 1 99 ? 55.258 15.031 -101.827 1.00 91.88 99 LYS A N 1
ATOM 77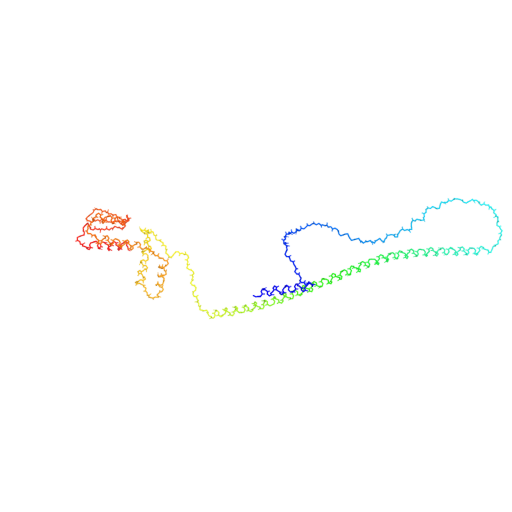7 C CA . LYS A 1 99 ? 53.916 15.574 -101.565 1.00 91.88 99 LYS A CA 1
ATOM 778 C C . LYS A 1 99 ? 52.983 14.522 -100.972 1.00 91.88 99 LYS A C 1
ATOM 780 O O . LYS A 1 99 ? 52.294 14.822 -99.996 1.00 91.88 99 LYS A O 1
ATOM 785 N N . SER A 1 100 ? 52.974 13.300 -101.508 1.00 88.88 100 SER A N 1
ATOM 786 C CA . SER A 1 100 ? 52.151 12.221 -100.953 1.00 88.88 100 SER A CA 1
ATOM 787 C C . SER A 1 100 ? 52.598 11.861 -99.530 1.00 88.88 100 SER A C 1
ATOM 789 O O . SER A 1 100 ? 51.753 11.770 -98.635 1.00 88.88 100 SER A O 1
ATOM 791 N N . GLN A 1 101 ? 53.908 11.808 -99.268 1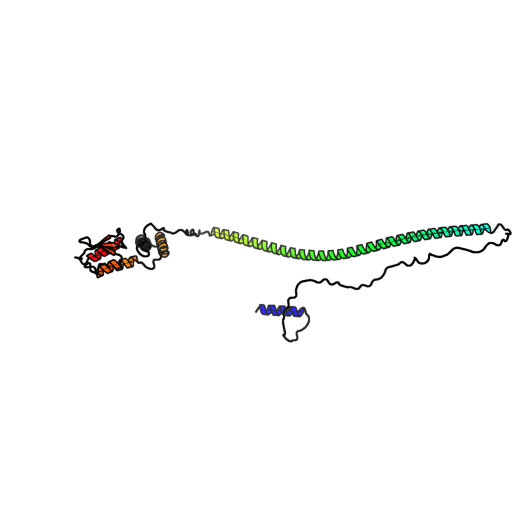.00 93.50 101 GLN A N 1
ATOM 792 C CA . GLN A 1 101 ? 54.460 11.628 -97.921 1.00 93.50 101 GLN A CA 1
ATOM 793 C C . GLN A 1 101 ? 54.037 12.747 -96.956 1.00 93.50 101 GLN A C 1
ATOM 795 O O . GLN A 1 101 ? 53.592 12.456 -95.847 1.00 93.50 101 GLN A O 1
ATOM 800 N N . ILE A 1 102 ? 54.086 14.018 -97.371 1.00 93.25 102 ILE A N 1
ATOM 801 C CA . ILE A 1 102 ? 53.632 15.154 -96.548 1.00 93.25 102 ILE A CA 1
ATOM 802 C C . ILE A 1 102 ? 52.140 15.029 -96.215 1.00 93.25 102 ILE A C 1
ATOM 804 O O . ILE A 1 102 ? 51.743 15.262 -95.072 1.00 93.25 102 ILE A O 1
ATOM 808 N N . THR A 1 103 ? 51.300 14.639 -97.179 1.00 90.50 103 THR A N 1
ATOM 809 C CA . THR A 1 103 ? 49.865 14.436 -96.914 1.00 90.50 103 THR A CA 1
ATOM 810 C C . THR A 1 103 ? 49.608 13.273 -95.955 1.00 90.50 103 THR A C 1
ATOM 812 O O . THR A 1 103 ? 48.780 13.407 -95.053 1.00 90.50 103 THR A O 1
ATOM 815 N N . ALA A 1 104 ? 50.361 12.174 -96.076 1.00 93.25 104 ALA A N 1
ATOM 816 C CA . ALA A 1 104 ? 50.278 11.037 -95.164 1.00 93.25 104 ALA A CA 1
ATOM 817 C C . ALA A 1 104 ? 50.688 11.431 -93.734 1.00 93.25 104 ALA A C 1
ATOM 819 O O . ALA A 1 104 ? 49.933 11.190 -92.792 1.00 93.25 104 ALA A O 1
ATOM 820 N N . LEU A 1 105 ? 51.816 12.133 -93.580 1.00 94.56 105 LEU A N 1
ATOM 821 C CA . LEU A 1 105 ? 52.287 12.648 -92.289 1.00 94.56 105 LEU A CA 1
ATOM 822 C C . LEU A 1 105 ? 51.301 13.647 -91.666 1.00 94.56 105 LEU A C 1
ATOM 824 O O . LEU A 1 105 ? 51.099 13.660 -90.452 1.00 94.56 105 LEU A O 1
ATOM 828 N N . LYS A 1 106 ? 50.639 14.475 -92.481 1.00 94.69 106 LYS A N 1
ATOM 829 C CA . LYS A 1 106 ? 49.617 15.422 -92.01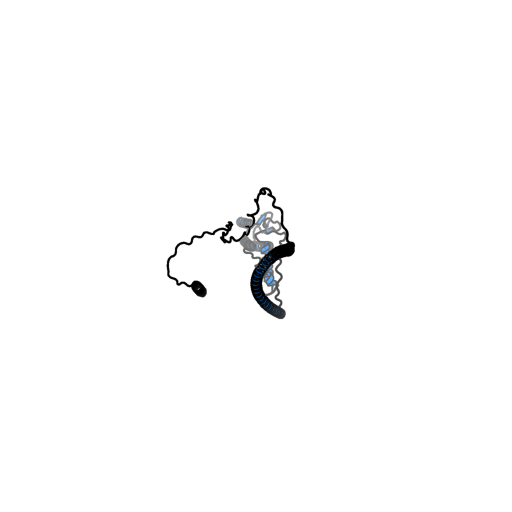0 1.00 94.69 106 LYS A CA 1
ATOM 830 C C . LYS A 1 106 ? 48.366 14.711 -91.485 1.00 94.69 106 LYS A C 1
ATOM 832 O O . LYS A 1 106 ? 47.824 15.102 -90.446 1.00 94.69 106 LYS A O 1
ATOM 837 N N . ASN A 1 107 ? 47.922 13.665 -92.179 1.00 93.56 107 ASN A N 1
ATOM 838 C CA . ASN A 1 107 ? 46.811 12.829 -91.729 1.00 93.56 107 ASN A CA 1
ATOM 839 C C . ASN A 1 107 ? 47.167 12.114 -90.420 1.00 93.56 107 ASN A C 1
ATOM 841 O O . ASN A 1 107 ? 46.382 12.148 -89.472 1.00 93.56 107 ASN A O 1
ATOM 845 N N . GLU A 1 108 ? 48.378 11.561 -90.328 1.00 95.12 108 GLU A N 1
ATOM 846 C CA . GLU A 1 108 ? 48.881 10.926 -89.108 1.00 95.12 108 GLU A CA 1
ATOM 847 C C . GLU A 1 108 ? 48.950 11.919 -87.934 1.00 95.12 108 GLU A C 1
ATOM 849 O O . GLU A 1 108 ? 48.504 11.614 -86.829 1.00 95.12 108 GLU A O 1
ATOM 854 N N . ASN A 1 109 ? 49.415 13.149 -88.166 1.00 93.81 109 ASN A N 1
ATOM 855 C CA . ASN A 1 109 ? 49.438 14.189 -87.134 1.00 93.81 109 ASN A CA 1
ATOM 856 C C . ASN A 1 109 ? 48.036 14.576 -86.651 1.00 93.81 109 ASN A C 1
ATOM 858 O O . ASN A 1 109 ? 47.837 14.805 -85.459 1.00 93.81 109 ASN A O 1
ATOM 862 N N . THR A 1 110 ? 47.047 14.589 -87.544 1.00 93.38 110 THR A N 1
ATOM 863 C CA . THR A 1 110 ? 45.651 14.853 -87.170 1.00 93.38 110 THR A CA 1
ATOM 864 C C . THR A 1 110 ? 45.084 13.704 -86.327 1.00 93.38 110 THR A C 1
ATOM 866 O O . THR A 1 110 ? 44.427 13.939 -85.313 1.00 93.38 110 THR A O 1
ATOM 869 N N . GLN A 1 111 ? 45.398 12.453 -86.681 1.00 94.81 111 GLN A N 1
ATOM 870 C CA . GLN A 1 111 ? 45.033 11.277 -85.884 1.00 94.81 111 GLN A CA 1
ATOM 871 C C . GLN A 1 111 ? 45.684 11.302 -84.492 1.00 94.81 111 GLN A C 1
ATOM 873 O O . GLN A 1 111 ? 44.997 11.086 -83.490 1.00 94.81 111 GLN A O 1
ATOM 878 N N . ARG A 1 112 ? 46.981 11.630 -84.405 1.00 95.75 112 ARG A N 1
ATOM 879 C CA . ARG A 1 112 ? 47.692 11.796 -83.126 1.00 95.75 112 ARG A CA 1
ATOM 880 C C . ARG A 1 112 ? 47.055 12.888 -82.269 1.00 95.75 112 ARG A C 1
ATOM 882 O O . ARG A 1 112 ? 46.836 12.666 -81.080 1.00 95.75 112 ARG A O 1
ATOM 889 N N . GLN A 1 113 ? 46.681 14.022 -82.861 1.00 93.75 113 GLN A N 1
ATOM 890 C CA . GLN A 1 113 ? 46.038 15.118 -82.135 1.00 93.75 113 GLN A CA 1
ATOM 891 C C . GLN A 1 113 ? 44.675 14.712 -81.552 1.00 93.75 113 GLN A C 1
ATOM 893 O O . GLN A 1 113 ? 44.387 15.009 -80.391 1.00 93.75 113 GLN A O 1
ATOM 898 N N . ASN A 1 114 ? 43.868 13.965 -82.311 1.00 94.56 114 ASN A N 1
ATOM 899 C CA . ASN A 1 114 ? 42.596 13.415 -81.829 1.00 94.56 114 ASN A CA 1
ATOM 900 C C . ASN A 1 114 ? 42.799 12.385 -80.704 1.00 94.56 114 ASN A C 1
ATOM 902 O O . ASN A 1 114 ? 42.006 12.302 -79.762 1.00 94.56 114 ASN A O 1
ATOM 906 N N . LYS A 1 115 ? 43.883 11.602 -80.760 1.00 96.88 115 LYS A N 1
ATOM 907 C CA . LYS A 1 115 ? 44.217 10.674 -79.676 1.00 96.88 115 LYS A CA 1
ATOM 908 C C . LYS A 1 115 ? 44.631 11.419 -78.406 1.00 96.88 115 LYS A C 1
ATOM 910 O O . LYS A 1 115 ? 44.175 11.049 -77.327 1.00 96.88 115 LYS A O 1
ATOM 915 N N . ILE A 1 116 ? 45.430 12.482 -78.525 1.00 95.62 116 ILE A N 1
ATOM 916 C CA . ILE A 1 116 ? 45.836 13.334 -77.396 1.00 95.62 116 ILE A CA 1
ATOM 917 C C . ILE A 1 116 ? 44.616 13.991 -76.738 1.00 95.62 116 ILE A C 1
ATOM 919 O O . ILE A 1 116 ? 44.507 13.968 -75.513 1.00 95.62 116 ILE A O 1
ATOM 923 N N . SER A 1 117 ? 43.668 14.527 -77.514 1.00 94.50 117 SER A N 1
ATOM 924 C CA . SER A 1 117 ? 42.452 15.131 -76.946 1.00 94.50 117 SER A CA 1
ATOM 925 C C . SER A 1 117 ? 41.607 14.107 -76.181 1.00 94.50 117 SER A C 1
ATOM 927 O O . SER A 1 117 ? 41.156 14.382 -75.066 1.00 94.50 117 SER A O 1
ATOM 929 N N . THR A 1 118 ? 41.473 12.895 -76.726 1.00 96.06 118 THR A N 1
ATOM 930 C CA . THR A 1 118 ? 40.766 11.787 -76.069 1.00 96.06 118 THR A CA 1
ATOM 931 C C . THR A 1 118 ? 41.446 11.403 -74.752 1.00 96.06 118 THR A C 1
ATOM 933 O O . THR A 1 118 ? 40.792 11.401 -73.708 1.00 96.06 118 THR A O 1
ATOM 936 N N . LEU A 1 119 ? 42.765 11.180 -74.767 1.00 96.31 119 LEU A N 1
ATOM 937 C CA . LEU A 1 119 ? 43.550 10.841 -73.573 1.00 96.31 119 LEU A CA 1
ATOM 938 C C . LEU A 1 119 ? 43.498 11.944 -72.506 1.00 96.31 119 LEU A C 1
ATOM 940 O O . LEU A 1 119 ? 43.427 11.654 -71.314 1.00 96.31 119 LEU A O 1
ATOM 944 N N . ASN A 1 120 ? 43.480 13.218 -72.903 1.00 96.06 120 ASN A N 1
ATOM 945 C CA . ASN A 1 120 ? 43.325 14.328 -71.962 1.00 96.06 120 ASN A CA 1
ATOM 946 C C . ASN A 1 120 ? 41.956 14.305 -71.270 1.00 96.06 120 ASN A C 1
ATOM 948 O O . ASN A 1 120 ? 41.874 14.519 -70.059 1.00 96.06 120 ASN A O 1
ATOM 952 N N . SER A 1 121 ? 40.888 13.991 -72.008 1.00 95.44 121 SER A N 1
ATOM 953 C CA . SER A 1 121 ? 39.552 13.844 -71.422 1.00 95.44 121 SER A CA 1
ATOM 954 C C . SER A 1 121 ? 39.485 12.681 -70.421 1.00 95.44 121 SER A C 1
ATOM 956 O O . SER A 1 121 ? 38.896 12.820 -69.347 1.00 95.44 121 SER A O 1
ATOM 958 N N . GLU A 1 122 ? 40.142 11.559 -70.729 1.00 96.62 122 GLU A N 1
ATOM 959 C CA . GLU A 1 122 ? 40.244 10.393 -69.847 1.00 96.62 122 GLU A CA 1
ATOM 960 C C . GLU A 1 122 ? 41.048 10.719 -68.584 1.00 96.62 122 GLU A C 1
ATOM 962 O O . GLU A 1 122 ? 40.591 10.447 -67.475 1.00 96.62 122 GLU A O 1
ATOM 967 N N . ASN A 1 123 ? 42.188 11.399 -68.726 1.00 96.38 123 ASN A N 1
ATOM 968 C CA . ASN A 1 123 ? 42.998 11.853 -67.596 1.00 96.38 123 ASN A CA 1
ATOM 969 C C . ASN A 1 123 ? 42.224 12.791 -66.663 1.00 96.38 123 ASN A C 1
ATOM 971 O O . ASN A 1 123 ? 42.345 12.692 -65.441 1.00 96.38 123 ASN A O 1
ATOM 975 N N . ASN A 1 124 ? 41.396 13.682 -67.211 1.00 96.19 124 ASN A N 1
ATOM 976 C CA . ASN A 1 124 ? 40.553 14.557 -66.401 1.00 96.19 124 ASN A CA 1
ATOM 977 C C . ASN A 1 124 ? 39.488 13.767 -65.625 1.00 96.19 124 ASN A C 1
ATOM 979 O O . ASN A 1 124 ? 39.288 14.027 -64.437 1.00 96.19 124 ASN A O 1
ATOM 983 N N . LYS A 1 125 ? 38.863 12.756 -66.245 1.00 96.81 125 LYS A N 1
ATOM 984 C CA . LYS A 1 125 ? 37.925 11.850 -65.557 1.00 96.81 125 LYS A CA 1
ATOM 985 C C . LYS A 1 125 ? 38.613 11.065 -64.437 1.00 96.81 125 LYS A C 1
ATOM 987 O O . LYS A 1 125 ? 38.081 10.994 -63.333 1.00 96.81 125 LYS A O 1
ATOM 992 N N . LEU A 1 126 ? 39.810 10.532 -64.687 1.00 97.12 126 LEU A N 1
ATOM 993 C CA . LEU A 1 126 ? 40.588 9.801 -63.681 1.00 97.12 126 LEU A CA 1
ATOM 994 C C . LEU A 1 126 ? 40.966 10.690 -62.490 1.00 97.12 126 LEU A C 1
ATOM 996 O O . LEU A 1 126 ? 40.819 10.273 -61.344 1.00 97.12 126 LEU A O 1
ATOM 1000 N N . LYS A 1 127 ? 41.373 11.943 -62.730 1.00 96.62 127 LYS A N 1
ATOM 1001 C CA . LYS A 1 127 ? 41.636 12.915 -61.653 1.00 96.62 127 LYS A CA 1
ATOM 1002 C C . LYS A 1 127 ? 40.393 13.186 -60.804 1.00 96.62 127 LYS A C 1
ATOM 1004 O O . LYS A 1 127 ? 40.484 13.214 -59.579 1.00 96.62 127 LYS A O 1
ATOM 1009 N N . GLN A 1 128 ? 39.227 13.341 -61.434 1.00 95.75 128 GLN A N 1
ATOM 1010 C CA . GLN A 1 128 ? 37.962 13.515 -60.711 1.00 95.75 128 GLN A CA 1
ATOM 1011 C C . GLN A 1 128 ? 37.621 12.285 -59.859 1.00 95.75 128 GLN A C 1
ATOM 1013 O O . GLN A 1 128 ? 37.245 12.431 -58.695 1.00 95.75 128 GLN A O 1
ATOM 1018 N N . GLN A 1 129 ? 37.803 11.076 -60.400 1.00 96.69 129 GLN A N 1
ATOM 1019 C CA . GLN A 1 129 ? 37.618 9.832 -59.648 1.00 96.69 129 GLN A CA 1
ATOM 1020 C C . GLN A 1 129 ? 38.582 9.730 -58.458 1.00 96.69 129 GLN A C 1
ATOM 1022 O O . GLN A 1 129 ? 38.174 9.322 -57.372 1.00 96.69 129 GLN A O 1
ATOM 1027 N N . LEU A 1 130 ? 39.837 10.149 -58.627 1.00 97.06 130 LEU A N 1
ATOM 1028 C CA . LEU A 1 130 ? 40.843 10.133 -57.565 1.00 97.06 130 LEU A CA 1
ATOM 1029 C C . LEU A 1 130 ? 40.483 11.102 -56.428 1.00 97.06 130 LEU A C 1
ATOM 1031 O O . LEU A 1 130 ? 40.549 10.723 -55.259 1.00 97.06 130 LEU A O 1
ATOM 1035 N N . ASN A 1 131 ? 40.013 12.308 -56.757 1.00 95.94 131 ASN A N 1
ATOM 1036 C CA . ASN A 1 131 ? 39.518 13.260 -55.758 1.00 95.94 131 ASN A CA 1
ATOM 1037 C C . ASN A 1 131 ? 38.316 12.688 -54.994 1.00 95.94 131 ASN A C 1
ATOM 1039 O O . ASN A 1 131 ? 38.298 12.704 -53.765 1.00 95.94 131 ASN A O 1
ATOM 1043 N N . ARG A 1 132 ? 37.361 12.077 -55.708 1.00 96.62 132 ARG A N 1
ATOM 1044 C CA . ARG A 1 132 ? 36.205 11.413 -55.090 1.00 96.62 132 ARG A CA 1
ATOM 1045 C C . ARG A 1 132 ? 36.629 10.298 -54.132 1.00 96.62 132 ARG A C 1
ATOM 1047 O O . ARG A 1 132 ? 36.060 10.167 -53.052 1.00 96.62 132 ARG A O 1
ATOM 1054 N N . MET A 1 133 ? 37.635 9.510 -54.507 1.00 96.75 133 MET A N 1
ATOM 1055 C CA . MET A 1 133 ? 38.202 8.469 -53.645 1.00 96.75 133 MET A CA 1
ATOM 1056 C C . MET A 1 133 ? 38.841 9.044 -52.380 1.00 96.75 133 MET A C 1
ATOM 1058 O O . MET A 1 133 ? 38.732 8.442 -51.311 1.00 96.75 133 MET A O 1
ATOM 1062 N N . HIS A 1 134 ? 39.489 10.205 -52.476 1.00 96.94 134 HIS A N 1
ATOM 1063 C CA . HIS A 1 134 ? 40.067 10.877 -51.319 1.00 96.94 134 HIS A CA 1
ATOM 1064 C C . HIS A 1 134 ? 38.987 11.353 -50.334 1.00 96.94 134 HIS A C 1
ATOM 1066 O O . HIS A 1 134 ? 39.092 11.079 -49.137 1.00 96.94 134 HIS A O 1
ATOM 1072 N N . ASP A 1 135 ? 37.910 11.962 -50.833 1.00 95.88 135 ASP A N 1
ATOM 1073 C CA . ASP A 1 135 ? 36.779 12.397 -50.004 1.00 95.88 135 ASP A CA 1
ATOM 1074 C C . ASP A 1 135 ? 36.120 11.213 -49.284 1.00 95.88 135 ASP A C 1
ATOM 1076 O O . ASP A 1 135 ? 35.935 11.240 -48.066 1.00 95.88 135 ASP A O 1
ATOM 1080 N N . LEU A 1 136 ? 35.857 10.125 -50.017 1.00 97.06 136 LEU A N 1
ATOM 1081 C CA . LEU A 1 136 ? 35.286 8.897 -49.456 1.00 97.06 136 LEU A CA 1
ATOM 1082 C C . LEU A 1 136 ? 36.196 8.258 -48.403 1.00 97.06 136 LEU A C 1
ATOM 1084 O O . LEU A 1 136 ? 35.716 7.666 -47.434 1.00 97.06 136 LEU A O 1
ATOM 1088 N N . LYS A 1 137 ? 37.518 8.357 -48.565 1.00 97.38 137 LYS A N 1
ATOM 1089 C CA . LYS A 1 137 ? 38.478 7.878 -47.565 1.00 97.38 137 LYS A CA 1
ATOM 1090 C C . LYS A 1 137 ? 38.384 8.698 -46.277 1.00 97.38 137 LYS A C 1
ATOM 1092 O O . LYS A 1 137 ? 38.395 8.123 -45.189 1.00 97.38 137 LYS A O 1
ATOM 1097 N N . ASN A 1 138 ? 38.270 10.018 -46.396 1.00 95.94 138 ASN A N 1
ATOM 1098 C CA . ASN A 1 138 ? 38.144 10.915 -45.250 1.00 95.94 138 ASN A CA 1
ATOM 1099 C C . ASN A 1 138 ? 36.818 10.691 -44.508 1.00 95.94 138 ASN A C 1
ATOM 1101 O O . ASN A 1 138 ? 36.815 10.583 -43.281 1.00 95.94 138 ASN A O 1
ATOM 1105 N N . GLU A 1 139 ? 35.719 10.515 -45.242 1.00 96.94 139 GLU A N 1
ATOM 1106 C CA . GLU A 1 139 ? 34.416 10.158 -44.674 1.00 96.94 139 GLU A CA 1
ATOM 1107 C C . GLU A 1 139 ? 34.468 8.809 -43.944 1.00 96.94 139 GLU A C 1
ATOM 1109 O O . GLU A 1 139 ? 34.065 8.716 -42.785 1.00 96.94 139 GLU A O 1
ATOM 1114 N N . ASN A 1 140 ? 35.061 7.781 -44.559 1.00 96.56 140 ASN A N 1
ATOM 1115 C CA . ASN A 1 140 ? 35.248 6.480 -43.914 1.00 96.56 140 ASN A CA 1
ATOM 1116 C C . ASN A 1 140 ? 36.072 6.574 -42.624 1.00 96.56 140 ASN A C 1
ATOM 1118 O O . ASN A 1 140 ? 35.779 5.874 -41.657 1.00 96.56 140 ASN A O 1
ATOM 1122 N N . ASN A 1 141 ? 37.091 7.433 -42.579 1.00 96.94 141 ASN A N 1
ATOM 1123 C CA . ASN A 1 141 ? 37.867 7.649 -41.359 1.00 96.94 141 ASN A CA 1
ATOM 1124 C C . ASN A 1 141 ? 37.016 8.288 -40.252 1.00 96.94 141 ASN A C 1
ATOM 1126 O O . ASN A 1 141 ? 37.099 7.857 -39.101 1.00 96.94 141 ASN A O 1
ATOM 1130 N N . HIS A 1 142 ? 36.164 9.258 -40.589 1.00 94.75 142 HIS A N 1
ATOM 1131 C CA . HIS A 1 142 ? 35.255 9.868 -39.620 1.00 94.75 142 HIS A CA 1
ATOM 1132 C C . HIS A 1 142 ? 34.193 8.876 -39.121 1.00 94.75 142 HIS A C 1
ATOM 1134 O O . HIS A 1 142 ? 33.957 8.763 -37.917 1.00 94.75 142 HIS A O 1
ATOM 1140 N N . LEU A 1 143 ? 33.608 8.088 -40.028 1.00 97.50 143 LEU A N 1
ATOM 1141 C CA . LEU A 1 143 ? 32.652 7.039 -39.678 1.00 97.50 143 LEU A CA 1
ATOM 1142 C C . LEU A 1 143 ? 33.284 5.983 -38.765 1.00 97.50 143 LEU A C 1
ATOM 1144 O O . LEU A 1 143 ? 32.674 5.601 -37.769 1.00 97.50 143 LEU A O 1
ATOM 1148 N N . LYS A 1 144 ? 34.530 5.569 -39.026 1.00 97.44 144 LYS A N 1
ATOM 1149 C CA . LYS A 1 144 ? 35.274 4.651 -38.147 1.00 97.44 144 LYS A CA 1
ATOM 1150 C C . LYS A 1 144 ? 35.441 5.205 -36.733 1.00 97.44 144 LYS A C 1
ATOM 1152 O O . LYS A 1 144 ? 35.231 4.472 -35.770 1.00 97.44 144 LYS A O 1
ATOM 1157 N N . GLN A 1 145 ? 35.777 6.488 -36.597 1.00 96.62 145 GLN A N 1
ATOM 1158 C CA . GLN A 1 145 ? 35.876 7.142 -35.287 1.00 96.62 145 GLN A CA 1
ATOM 1159 C C . GLN A 1 145 ? 34.521 7.171 -34.566 1.00 96.62 145 GLN A C 1
ATOM 1161 O O . GLN A 1 145 ? 34.452 6.882 -33.372 1.00 96.62 145 GLN A O 1
ATOM 1166 N N . SER A 1 146 ? 33.437 7.464 -35.290 1.00 96.69 146 SER A N 1
ATOM 1167 C CA . SER A 1 146 ? 32.079 7.456 -34.737 1.00 96.69 146 SER A CA 1
ATOM 1168 C C . SER A 1 146 ? 31.663 6.061 -34.254 1.00 96.69 146 SER A C 1
ATOM 1170 O O . SER A 1 146 ? 31.202 5.905 -33.123 1.00 96.69 146 SER A O 1
ATOM 1172 N N . VAL A 1 147 ? 31.904 5.024 -35.062 1.00 97.69 147 VAL A N 1
ATOM 1173 C CA . VAL A 1 147 ? 31.632 3.625 -34.693 1.00 97.69 147 VAL A CA 1
ATOM 1174 C C . VAL A 1 147 ? 32.442 3.211 -33.468 1.00 97.69 147 VAL A C 1
ATOM 1176 O O . VAL A 1 147 ? 31.896 2.575 -32.567 1.00 97.69 147 VAL A O 1
ATOM 1179 N N . HIS A 1 148 ? 33.716 3.596 -33.393 1.00 97.31 148 HIS A N 1
ATOM 1180 C CA . HIS A 1 148 ? 34.550 3.313 -32.229 1.00 97.31 148 HIS A CA 1
ATOM 1181 C C . HIS A 1 148 ? 33.967 3.937 -30.952 1.00 97.31 148 HIS A C 1
ATOM 1183 O O . HIS A 1 148 ? 33.743 3.231 -29.971 1.00 97.31 148 HIS A O 1
ATOM 1189 N N . TYR A 1 149 ? 33.597 5.220 -31.001 1.00 96.06 149 TYR A N 1
ATOM 1190 C CA . TYR A 1 149 ? 32.950 5.912 -29.883 1.00 96.06 149 TYR A CA 1
ATOM 1191 C C . TYR A 1 149 ? 31.642 5.237 -29.435 1.00 96.06 149 TYR A C 1
ATOM 1193 O O . TYR A 1 149 ? 31.394 5.058 -28.238 1.00 96.06 149 TYR A O 1
ATOM 1201 N N . LEU A 1 150 ? 30.792 4.847 -30.390 1.00 97.06 150 LEU A N 1
ATOM 1202 C CA . LEU A 1 150 ? 29.536 4.155 -30.094 1.00 97.06 150 LEU A CA 1
ATOM 1203 C C . LEU A 1 150 ? 29.774 2.762 -29.499 1.00 97.06 150 LEU A C 1
ATOM 1205 O O . LEU A 1 150 ? 29.029 2.349 -28.612 1.00 97.06 150 LEU A O 1
ATOM 1209 N N . THR A 1 151 ? 30.829 2.071 -29.931 1.00 97.56 151 THR A N 1
ATOM 1210 C CA . THR A 1 151 ? 31.221 0.760 -29.398 1.00 97.56 151 THR A CA 1
ATOM 1211 C C . THR A 1 151 ? 31.655 0.879 -27.939 1.00 97.56 151 THR A C 1
ATOM 1213 O O . THR A 1 151 ? 31.106 0.185 -27.089 1.00 97.56 151 THR A O 1
ATOM 1216 N N . GLU A 1 152 ? 32.522 1.839 -27.602 1.00 97.12 152 GLU A N 1
ATOM 1217 C CA . GLU A 1 152 ? 32.917 2.081 -26.206 1.00 97.12 152 GLU A CA 1
ATOM 1218 C C . GLU A 1 152 ? 31.719 2.431 -25.313 1.00 97.12 152 GLU A C 1
ATOM 1220 O O . GLU A 1 152 ? 31.621 2.002 -24.159 1.00 97.12 152 GLU A O 1
ATOM 1225 N N . LYS A 1 153 ? 30.786 3.239 -25.832 1.00 97.00 153 LYS A N 1
ATOM 1226 C CA . LYS A 1 153 ? 29.537 3.556 -25.134 1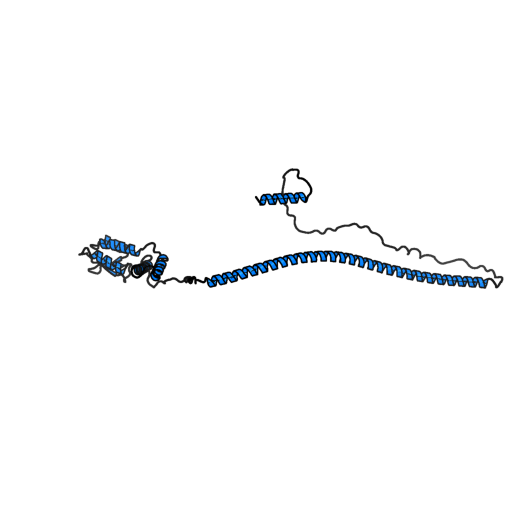.00 97.00 153 LYS A CA 1
ATOM 1227 C C . LYS A 1 153 ? 28.714 2.297 -24.904 1.00 97.00 153 LYS A C 1
ATOM 1229 O O . LYS A 1 153 ? 28.252 2.103 -23.782 1.00 97.00 153 LYS A O 1
ATOM 1234 N N . ARG A 1 154 ? 28.521 1.460 -25.923 1.00 97.44 154 ARG A N 1
ATOM 1235 C CA . ARG A 1 154 ? 27.785 0.194 -25.816 1.00 97.44 154 ARG A CA 1
ATOM 1236 C C . ARG A 1 154 ? 28.400 -0.708 -24.748 1.00 97.44 154 ARG A C 1
ATOM 1238 O O . ARG A 1 154 ? 27.666 -1.180 -23.886 1.00 97.44 154 ARG A O 1
ATOM 1245 N N . ASP A 1 155 ? 29.719 -0.870 -24.747 1.00 97.00 155 ASP A N 1
ATOM 1246 C CA . ASP A 1 155 ? 30.418 -1.763 -23.816 1.00 97.00 155 ASP A CA 1
ATOM 1247 C C . ASP A 1 155 ? 30.249 -1.299 -22.361 1.00 97.00 155 ASP A C 1
ATOM 1249 O O . ASP A 1 155 ? 29.936 -2.098 -21.477 1.00 97.00 155 ASP A O 1
ATOM 1253 N N . LYS A 1 156 ? 30.317 0.018 -22.115 1.00 96.81 156 LYS A N 1
ATOM 1254 C CA . LYS A 1 156 ? 30.007 0.604 -20.798 1.00 96.81 156 LYS A CA 1
ATOM 1255 C C . LYS A 1 156 ? 28.566 0.333 -20.361 1.00 96.81 156 LYS A C 1
ATOM 1257 O O . LYS A 1 156 ? 28.331 0.024 -19.196 1.00 96.81 156 LYS A O 1
ATOM 1262 N N . HIS A 1 157 ? 27.591 0.445 -21.267 1.00 97.06 157 HIS A N 1
ATOM 1263 C CA . HIS A 1 157 ? 26.196 0.134 -20.934 1.00 97.06 157 HIS A CA 1
ATOM 1264 C C . HIS A 1 157 ? 26.008 -1.356 -20.648 1.00 97.06 157 HIS A C 1
ATOM 1266 O O . HIS A 1 157 ? 25.320 -1.698 -19.692 1.00 97.06 157 HIS A O 1
ATOM 1272 N N . GLN A 1 158 ? 26.648 -2.230 -21.423 1.00 97.56 158 GLN A N 1
ATOM 1273 C CA . GLN A 1 158 ? 26.587 -3.674 -21.220 1.00 97.56 158 GLN A CA 1
ATOM 1274 C C . GLN A 1 158 ? 27.179 -4.076 -19.863 1.00 97.56 158 GLN A C 1
ATOM 1276 O O . GLN A 1 158 ? 26.584 -4.884 -19.155 1.00 97.56 158 GLN A O 1
ATOM 1281 N N . GLN A 1 159 ? 28.284 -3.448 -19.451 1.00 96.94 159 GLN A N 1
ATOM 1282 C CA . GLN A 1 159 ? 28.859 -3.651 -18.122 1.00 96.94 159 GLN A CA 1
ATOM 1283 C C . GLN A 1 159 ? 27.900 -3.216 -17.003 1.00 96.94 159 GLN A C 1
ATOM 1285 O O . GLN A 1 159 ? 27.734 -3.935 -16.022 1.00 96.94 159 GLN A O 1
ATOM 1290 N N . ILE A 1 160 ? 27.231 -2.067 -17.154 1.00 97.12 160 ILE A N 1
ATOM 1291 C CA . ILE A 1 160 ? 26.245 -1.582 -16.173 1.00 97.12 160 ILE A CA 1
ATOM 1292 C C . ILE A 1 160 ? 25.035 -2.519 -16.093 1.00 97.12 160 ILE A C 1
ATOM 1294 O O . ILE A 1 160 ? 24.520 -2.751 -15.002 1.00 97.12 160 ILE A O 1
ATOM 1298 N N . VAL A 1 161 ? 24.561 -3.038 -17.228 1.00 97.50 161 VAL A N 1
ATOM 1299 C CA . VAL A 1 161 ? 23.452 -4.002 -17.257 1.00 97.50 161 VAL A CA 1
ATOM 1300 C C . VAL A 1 161 ? 23.847 -5.276 -16.514 1.00 97.50 161 VAL A C 1
ATOM 1302 O O . VAL A 1 161 ? 23.137 -5.661 -15.595 1.00 97.50 161 VAL A O 1
ATOM 1305 N N . ALA A 1 162 ? 25.024 -5.839 -16.804 1.00 96.81 162 ALA A N 1
ATOM 1306 C CA . ALA A 1 162 ? 25.519 -7.028 -16.113 1.00 96.81 162 ALA A CA 1
ATOM 1307 C C . ALA A 1 162 ? 25.632 -6.824 -14.589 1.00 96.81 162 ALA A C 1
ATOM 1309 O O . ALA A 1 162 ? 25.166 -7.659 -13.819 1.00 96.81 162 ALA A O 1
ATOM 1310 N N . GLN A 1 163 ? 26.172 -5.681 -14.145 1.00 96.56 163 GLN A N 1
ATOM 1311 C CA . GLN A 1 163 ? 26.245 -5.337 -12.717 1.00 96.56 163 GLN A CA 1
ATOM 1312 C C . GLN A 1 163 ? 24.859 -5.227 -12.071 1.00 96.56 163 GLN A C 1
ATOM 1314 O O . GLN A 1 163 ? 24.658 -5.652 -10.936 1.00 96.56 163 GLN A O 1
ATOM 1319 N N . LYS A 1 164 ? 23.884 -4.644 -12.776 1.00 95.81 164 LYS A N 1
ATOM 1320 C CA . LYS A 1 164 ? 22.512 -4.530 -12.269 1.00 95.81 164 LYS A CA 1
ATOM 1321 C C . LYS A 1 164 ? 21.817 -5.884 -12.189 1.00 95.81 164 LYS A C 1
ATOM 1323 O O . LYS A 1 164 ? 21.109 -6.121 -11.216 1.00 95.81 164 LYS A O 1
ATOM 1328 N N . ASP A 1 165 ? 22.023 -6.753 -13.171 1.00 96.38 165 ASP A N 1
ATOM 1329 C CA . ASP A 1 165 ? 21.445 -8.096 -13.179 1.00 96.38 165 ASP A CA 1
ATOM 1330 C C . ASP A 1 165 ? 21.987 -8.946 -12.021 1.00 96.38 165 ASP A C 1
ATOM 1332 O O . ASP A 1 165 ? 21.219 -9.664 -11.379 1.00 96.38 165 ASP A O 1
ATOM 1336 N N . GLU A 1 166 ? 23.271 -8.798 -11.681 1.00 96.69 166 GLU A N 1
ATOM 1337 C CA . GLU A 1 166 ? 23.878 -9.444 -10.513 1.00 96.69 166 GLU A CA 1
ATOM 1338 C C . GLU A 1 166 ? 23.236 -8.973 -9.198 1.00 96.69 166 GLU A C 1
ATOM 1340 O O . GLU A 1 166 ? 22.812 -9.794 -8.384 1.00 96.69 166 GLU A O 1
ATOM 1345 N N . VAL A 1 167 ? 23.067 -7.659 -9.014 1.00 96.75 167 VAL A N 1
ATOM 1346 C CA . VAL A 1 167 ? 22.393 -7.099 -7.827 1.00 96.75 167 VAL A CA 1
ATOM 1347 C C . VAL A 1 167 ? 20.934 -7.559 -7.746 1.00 96.75 167 VAL A C 1
ATOM 1349 O O . VAL A 1 167 ? 20.441 -7.890 -6.669 1.00 96.75 167 VAL A O 1
ATOM 1352 N N . ILE A 1 168 ? 20.229 -7.623 -8.879 1.00 96.94 168 ILE A N 1
ATOM 1353 C CA . ILE A 1 168 ? 18.856 -8.141 -8.927 1.00 96.94 168 ILE A CA 1
ATOM 1354 C C . ILE A 1 168 ? 18.822 -9.614 -8.507 1.00 96.94 168 ILE A C 1
ATOM 1356 O O . ILE A 1 168 ? 17.903 -10.014 -7.791 1.00 96.94 168 ILE A O 1
ATOM 1360 N N . ALA A 1 169 ? 19.790 -10.425 -8.938 1.00 96.06 169 ALA A N 1
ATOM 1361 C CA . ALA A 1 169 ? 19.885 -11.824 -8.534 1.00 96.06 169 ALA A CA 1
ATOM 1362 C C . ALA A 1 169 ? 20.138 -11.962 -7.023 1.00 96.06 169 ALA A C 1
ATOM 1364 O O . ALA A 1 169 ? 19.449 -12.745 -6.371 1.00 96.06 169 ALA A O 1
ATOM 1365 N N . GLN A 1 170 ? 21.040 -11.151 -6.461 1.00 95.94 170 GLN A N 1
ATOM 1366 C CA . GLN A 1 170 ? 21.322 -11.118 -5.021 1.00 95.94 170 GLN A CA 1
ATOM 1367 C C . GLN A 1 170 ? 20.073 -10.750 -4.207 1.00 95.94 170 GLN A C 1
ATOM 1369 O O . GLN A 1 170 ? 19.671 -11.502 -3.324 1.00 95.94 170 GLN A O 1
ATOM 1374 N N . ILE A 1 171 ? 19.380 -9.664 -4.565 1.00 95.06 171 ILE A N 1
ATOM 1375 C CA . ILE A 1 171 ? 18.153 -9.238 -3.869 1.00 95.06 171 ILE A CA 1
ATOM 1376 C C . ILE A 1 171 ? 17.059 -10.309 -3.967 1.00 95.06 171 ILE A C 1
ATOM 1378 O O . ILE A 1 171 ? 16.356 -10.575 -2.995 1.00 95.06 171 ILE A O 1
ATOM 1382 N N . LYS A 1 172 ? 16.893 -10.949 -5.132 1.00 95.75 172 LYS A N 1
ATOM 1383 C CA . LYS A 1 172 ? 15.916 -12.038 -5.294 1.00 95.75 172 LYS A CA 1
ATOM 1384 C C . LYS A 1 172 ? 16.225 -13.222 -4.380 1.00 95.75 172 LYS A C 1
ATOM 1386 O O . LYS A 1 172 ? 15.293 -13.808 -3.830 1.00 95.75 172 LYS A O 1
ATOM 1391 N N . GLN A 1 173 ? 17.503 -13.554 -4.222 1.00 95.75 173 GLN A N 1
ATOM 1392 C CA . GLN A 1 173 ? 17.946 -14.616 -3.329 1.00 95.75 173 GLN A CA 1
ATOM 1393 C C . GLN A 1 173 ? 17.666 -14.256 -1.863 1.00 95.75 173 GLN A C 1
ATOM 1395 O O . GLN A 1 173 ? 17.014 -15.031 -1.166 1.00 95.75 173 GLN A O 1
ATOM 1400 N N . GLU A 1 174 ? 18.030 -13.047 -1.427 1.00 94.19 174 GLU A N 1
ATOM 1401 C CA . GLU A 1 174 ? 17.727 -12.553 -0.075 1.00 94.19 174 GLU A CA 1
ATOM 1402 C C . GLU A 1 174 ? 16.220 -12.553 0.212 1.00 94.19 174 GLU A C 1
ATOM 1404 O O . GLU A 1 174 ? 15.777 -12.958 1.286 1.00 94.19 174 GLU A O 1
ATOM 1409 N N . MET A 1 175 ? 15.397 -12.150 -0.761 1.00 91.56 175 MET A N 1
ATOM 1410 C CA . MET A 1 175 ? 13.941 -12.214 -0.637 1.00 91.56 175 MET A CA 1
ATOM 1411 C C . MET A 1 175 ? 13.434 -13.648 -0.473 1.00 91.56 175 MET A C 1
ATOM 1413 O O . MET A 1 175 ? 12.505 -13.885 0.300 1.00 91.56 175 MET A O 1
ATOM 1417 N N . TYR A 1 176 ? 14.002 -14.603 -1.210 1.00 93.12 176 TYR A N 1
ATOM 1418 C CA . TYR A 1 176 ? 13.624 -16.009 -1.109 1.00 93.12 176 TYR A CA 1
ATOM 1419 C C . TYR A 1 176 ? 13.987 -16.588 0.263 1.00 93.12 176 TYR A C 1
ATOM 1421 O O . TYR A 1 176 ? 13.171 -17.274 0.880 1.00 93.12 176 TYR A O 1
ATOM 1429 N N . GLU A 1 177 ? 15.168 -16.255 0.775 1.00 91.56 177 GLU A N 1
ATOM 1430 C CA . GLU A 1 177 ? 15.634 -16.652 2.106 1.00 91.56 177 GLU A CA 1
ATOM 1431 C C . GLU A 1 177 ? 14.793 -16.013 3.216 1.00 91.56 177 GLU A C 1
ATOM 1433 O O . GLU A 1 177 ? 14.299 -16.715 4.098 1.00 91.56 177 GLU A O 1
ATOM 1438 N N . MET A 1 178 ? 14.523 -14.708 3.133 1.00 87.88 178 MET A N 1
ATOM 1439 C CA . MET A 1 178 ? 13.660 -13.998 4.080 1.00 87.88 178 MET A CA 1
ATOM 1440 C C . MET A 1 178 ? 12.233 -14.552 4.071 1.00 87.88 178 MET A C 1
ATOM 1442 O O . MET A 1 178 ? 11.626 -14.720 5.127 1.00 87.88 178 MET A O 1
ATOM 1446 N N . LYS A 1 179 ? 11.690 -14.875 2.892 1.00 87.69 179 LYS A N 1
ATOM 1447 C CA . LYS A 1 179 ? 10.364 -15.487 2.762 1.00 87.69 179 LYS A CA 1
ATOM 1448 C C . LYS A 1 179 ? 10.320 -16.866 3.414 1.00 87.69 179 LYS A C 1
ATOM 1450 O O . LYS A 1 179 ? 9.356 -17.163 4.113 1.00 87.69 179 LYS A O 1
ATOM 1455 N N . GLN A 1 180 ? 11.345 -17.691 3.214 1.00 85.88 180 GLN A N 1
ATOM 1456 C CA . GLN A 1 180 ? 11.444 -18.987 3.885 1.00 85.88 180 GLN A CA 1
ATOM 1457 C C . GLN A 1 180 ? 11.584 -18.832 5.401 1.00 85.88 180 GLN A C 1
ATOM 1459 O O . GLN A 1 180 ? 10.885 -19.515 6.144 1.00 85.88 180 GLN A O 1
ATOM 1464 N N . ALA A 1 181 ? 12.411 -17.897 5.873 1.00 83.50 181 ALA A N 1
ATOM 1465 C CA . ALA A 1 181 ? 12.554 -17.602 7.297 1.00 83.50 181 ALA A CA 1
ATOM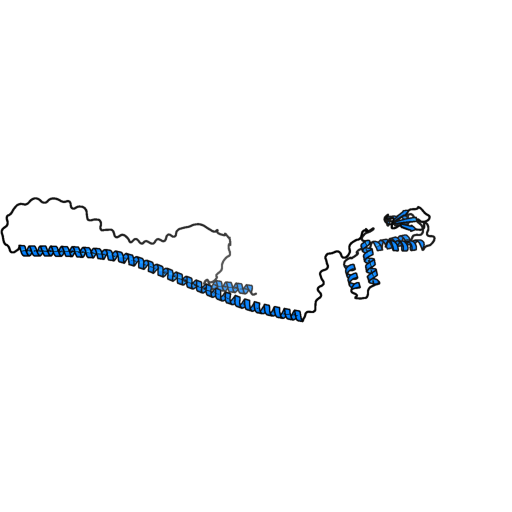 1466 C C . ALA A 1 181 ? 11.237 -17.103 7.918 1.00 83.50 181 ALA A C 1
ATOM 1468 O O . ALA A 1 181 ? 10.879 -17.509 9.020 1.00 83.50 181 ALA A O 1
ATOM 1469 N N . ALA A 1 182 ? 10.474 -16.275 7.200 1.00 79.44 182 ALA A N 1
ATOM 1470 C CA . ALA A 1 182 ? 9.149 -15.824 7.622 1.00 79.44 182 ALA A CA 1
ATOM 1471 C C . ALA A 1 182 ? 8.111 -16.959 7.636 1.00 79.44 182 ALA A C 1
ATOM 1473 O O . ALA A 1 182 ? 7.228 -16.965 8.489 1.00 79.44 182 ALA A O 1
ATOM 1474 N N . GLN A 1 183 ? 8.216 -17.929 6.723 1.00 75.44 183 GLN A N 1
ATOM 1475 C CA . GLN A 1 183 ? 7.378 -19.133 6.726 1.00 75.44 183 GLN A CA 1
ATOM 1476 C C . GLN A 1 183 ? 7.733 -20.085 7.876 1.00 75.44 183 GLN A C 1
ATOM 1478 O O . GLN A 1 183 ? 6.836 -20.651 8.490 1.00 75.44 183 GLN A O 1
ATOM 1483 N N . GLN A 1 184 ? 9.019 -20.238 8.196 1.00 71.56 184 GLN A N 1
ATOM 1484 C CA . GLN A 1 184 ? 9.484 -21.040 9.335 1.00 71.56 184 GLN A CA 1
ATOM 1485 C C . GLN A 1 184 ? 9.095 -20.393 10.675 1.00 71.56 184 GLN A C 1
ATOM 1487 O O . GLN A 1 184 ? 8.683 -21.084 11.600 1.00 71.56 184 GLN A O 1
ATOM 1492 N N . ASN A 1 185 ? 9.136 -19.058 10.753 1.00 65.31 185 ASN A N 1
ATOM 1493 C CA . ASN A 1 185 ? 8.689 -18.269 11.905 1.00 65.31 185 ASN A CA 1
ATOM 1494 C C . ASN A 1 185 ? 7.200 -17.886 11.836 1.00 65.31 185 ASN A C 1
ATOM 1496 O O . ASN A 1 185 ? 6.783 -16.913 12.472 1.00 65.31 185 ASN A O 1
ATOM 1500 N N . PHE A 1 186 ? 6.390 -18.617 11.063 1.00 59.00 186 PHE A N 1
ATOM 1501 C CA . PHE A 1 186 ? 4.961 -18.352 10.943 1.00 59.00 186 PHE A CA 1
ATOM 1502 C C . PHE A 1 186 ? 4.241 -18.712 12.248 1.00 59.00 186 PHE A C 1
ATOM 1504 O O . PHE A 1 186 ? 3.690 -19.797 12.417 1.00 59.00 186 PHE A O 1
ATOM 1511 N N . VAL A 1 187 ? 4.215 -17.763 13.179 1.00 57.84 187 VAL A N 1
ATOM 1512 C CA . VAL A 1 187 ? 3.141 -17.664 14.162 1.00 57.84 187 VAL A CA 1
ATOM 1513 C C . VAL A 1 187 ? 1.971 -17.039 13.405 1.00 57.84 187 VAL A C 1
ATOM 1515 O O . VAL A 1 187 ? 2.126 -15.912 12.926 1.00 57.84 187 VAL A O 1
ATOM 1518 N N . PRO A 1 188 ? 0.824 -17.722 13.243 1.00 55.72 188 PRO A N 1
ATOM 1519 C CA . PRO A 1 188 ? -0.328 -17.118 12.599 1.00 55.72 188 PRO A CA 1
ATOM 1520 C C . PRO A 1 188 ? -0.751 -15.897 13.420 1.00 55.72 188 PRO A C 1
ATOM 1522 O O . PRO A 1 188 ? -1.413 -16.015 14.450 1.00 55.72 188 PRO A O 1
ATOM 1525 N N . GLN A 1 189 ? -0.349 -14.703 12.984 1.00 59.19 189 GLN A N 1
ATOM 1526 C CA . GLN A 1 189 ? -0.954 -13.478 13.472 1.00 59.19 189 GLN A CA 1
ATOM 1527 C C . GLN A 1 189 ? -2.377 -13.476 12.931 1.00 59.19 189 GLN A C 1
ATOM 1529 O O . GLN A 1 189 ? -2.600 -13.292 11.734 1.00 59.19 189 GLN A O 1
ATOM 1534 N N . TYR A 1 190 ? -3.337 -13.748 13.813 1.00 62.06 190 TYR A N 1
ATOM 1535 C CA . TYR A 1 190 ? -4.750 -13.577 13.524 1.00 62.06 190 TYR A CA 1
ATOM 1536 C C . TYR A 1 190 ? -4.971 -12.120 13.116 1.00 62.06 190 TYR A C 1
ATOM 1538 O O . TYR A 1 190 ? -4.944 -11.216 13.951 1.00 62.06 190 TYR A O 1
ATOM 1546 N N . THR A 1 191 ? -5.147 -11.885 11.820 1.00 60.72 191 THR A N 1
ATOM 1547 C CA . THR A 1 191 ? -5.630 -10.614 11.298 1.00 60.72 191 THR A CA 1
ATOM 1548 C C . THR A 1 191 ? -7.154 -10.697 11.306 1.00 60.72 191 THR A C 1
ATOM 1550 O O . THR A 1 191 ? -7.729 -11.409 10.478 1.00 60.72 191 THR A O 1
ATOM 1553 N N . PRO A 1 192 ? -7.847 -10.054 12.269 1.00 66.00 192 PRO A N 1
ATOM 1554 C CA . PRO A 1 192 ? -9.297 -10.092 12.282 1.00 66.00 192 PRO A CA 1
ATOM 1555 C C . PRO A 1 192 ? -9.831 -9.532 10.959 1.00 66.00 192 PRO A C 1
ATOM 1557 O O . PRO A 1 192 ? -9.320 -8.514 10.475 1.00 66.00 192 PRO A O 1
ATOM 1560 N N . PRO A 1 193 ? -10.857 -10.164 10.364 1.00 68.19 193 PRO A N 1
ATOM 1561 C CA . PRO A 1 193 ? -11.555 -9.575 9.234 1.00 68.19 193 PRO A CA 1
ATOM 1562 C C . PRO A 1 193 ? -12.053 -8.185 9.638 1.00 68.19 193 PRO A C 1
ATOM 1564 O O . PRO A 1 193 ? -12.566 -8.002 10.745 1.00 68.19 193 PRO A O 1
ATOM 1567 N N . LYS A 1 194 ? -11.872 -7.201 8.747 1.00 66.00 194 LYS A N 1
ATOM 1568 C CA . LYS A 1 194 ? -12.342 -5.832 8.987 1.00 66.00 194 LYS A CA 1
ATOM 1569 C C . LYS A 1 194 ? -13.830 -5.873 9.366 1.00 66.00 194 LYS A C 1
ATOM 1571 O O . LYS A 1 194 ? -14.587 -6.579 8.689 1.00 66.00 194 LYS A O 1
ATOM 1576 N N . PRO A 1 195 ? -14.252 -5.166 10.431 1.00 64.75 195 PRO A N 1
ATOM 1577 C CA . PRO A 1 195 ? -15.654 -5.130 10.818 1.00 64.75 195 PRO A CA 1
ATOM 1578 C C . PRO A 1 195 ? -16.487 -4.635 9.633 1.00 64.75 195 PRO A C 1
ATOM 1580 O O . PRO A 1 195 ? -16.118 -3.671 8.961 1.00 64.75 195 PRO A O 1
ATOM 1583 N N . LYS A 1 196 ? -17.571 -5.355 9.331 1.00 66.88 196 LYS A N 1
ATOM 1584 C CA . LYS A 1 196 ? -18.508 -4.989 8.264 1.00 66.88 196 LYS A CA 1
ATOM 1585 C C . LYS A 1 196 ? -19.064 -3.593 8.569 1.00 66.88 196 LYS A C 1
ATOM 1587 O O . LYS A 1 196 ? -19.434 -3.342 9.708 1.00 66.88 196 LYS A O 1
ATOM 1592 N N . GLU A 1 197 ? -19.192 -2.730 7.561 1.00 65.44 197 GLU A N 1
ATOM 1593 C CA . GLU A 1 197 ? -19.749 -1.362 7.680 1.00 65.44 197 GLU A CA 1
ATOM 1594 C C . GLU A 1 197 ? -21.250 -1.324 8.053 1.00 65.44 197 GLU A C 1
ATOM 1596 O O . GLU A 1 197 ? -21.898 -0.282 8.015 1.00 65.44 197 GLU A O 1
ATOM 1601 N N . THR A 1 198 ? -21.840 -2.469 8.389 1.00 70.69 198 THR A N 1
ATOM 1602 C CA . THR A 1 198 ? -23.246 -2.594 8.766 1.00 70.69 198 THR A CA 1
ATOM 1603 C C . THR A 1 198 ? -23.436 -2.218 10.234 1.00 70.69 198 THR A C 1
ATOM 1605 O O . THR A 1 198 ? -22.640 -2.613 11.085 1.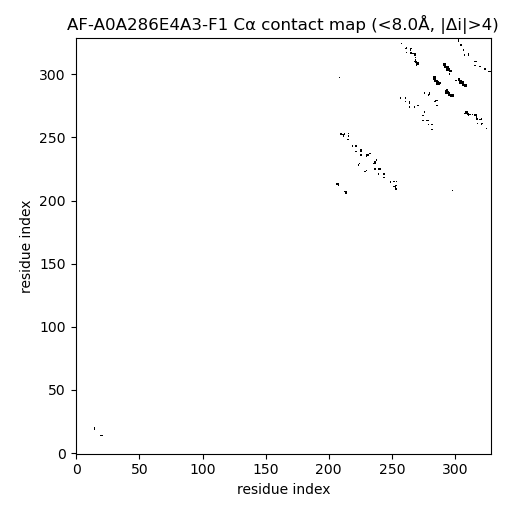00 70.69 198 THR A O 1
ATOM 1608 N N . ALA A 1 199 ? -24.520 -1.498 10.540 1.00 72.94 199 ALA A N 1
ATOM 1609 C CA . ALA A 1 199 ? -24.925 -1.212 11.914 1.00 72.94 199 ALA A CA 1
ATOM 1610 C C . ALA A 1 199 ? -25.029 -2.506 12.744 1.00 72.94 199 ALA A C 1
ATOM 1612 O O . ALA A 1 199 ? -25.603 -3.496 12.285 1.00 72.94 199 ALA A O 1
ATOM 1613 N N . LEU A 1 200 ? -24.480 -2.483 13.965 1.00 80.06 200 LEU A N 1
ATOM 1614 C CA . LEU A 1 200 ? -24.452 -3.632 14.879 1.00 80.06 200 LEU A CA 1
ATOM 1615 C C . LEU A 1 200 ? -25.864 -4.128 15.230 1.00 80.06 200 LEU A C 1
ATOM 1617 O O . LEU A 1 200 ? -26.106 -5.332 15.256 1.00 80.06 200 LEU A O 1
ATOM 1621 N N . LEU A 1 201 ? -26.780 -3.193 15.496 1.00 84.62 201 LEU A N 1
ATOM 1622 C CA . LEU A 1 201 ? -28.191 -3.429 15.789 1.00 84.62 201 LEU A CA 1
ATOM 1623 C C . LEU A 1 201 ? -29.040 -2.427 15.004 1.00 84.62 201 LEU A C 1
ATOM 1625 O O . LEU A 1 201 ? -28.635 -1.282 14.804 1.00 84.62 201 LEU A O 1
ATOM 1629 N N . GLN A 1 202 ? -30.216 -2.864 14.563 1.00 85.81 202 GLN A N 1
ATOM 1630 C CA . GLN A 1 202 ? -31.202 -2.016 13.894 1.00 85.81 202 GLN A CA 1
ATOM 1631 C C . GLN A 1 202 ? -32.321 -1.649 14.872 1.00 85.81 202 GLN A C 1
ATOM 1633 O O . GLN A 1 202 ? -32.664 -2.441 15.751 1.00 85.81 202 GLN A O 1
ATOM 1638 N N . PHE A 1 203 ? -32.893 -0.454 14.714 1.00 86.62 203 PHE A N 1
ATOM 1639 C CA . PHE A 1 203 ? -34.032 -0.013 15.517 1.00 86.62 203 PHE A CA 1
ATOM 1640 C C . PHE A 1 203 ? -35.302 -0.808 15.186 1.00 86.62 203 PHE A C 1
ATOM 1642 O O . PHE A 1 203 ? -35.507 -1.242 14.051 1.00 86.62 203 PHE A O 1
ATOM 1649 N N . GLY A 1 204 ? -36.150 -0.992 16.201 1.00 89.75 204 GLY A N 1
ATOM 1650 C CA . GLY A 1 204 ? -37.498 -1.538 16.047 1.00 89.75 204 GLY A CA 1
ATOM 1651 C C . GLY A 1 204 ? -38.520 -0.470 15.641 1.00 89.75 204 GLY A C 1
ATOM 1652 O O . GLY A 1 204 ? -38.166 0.581 15.121 1.00 89.75 204 GLY A O 1
ATOM 1653 N N . GLN A 1 205 ? -39.801 -0.748 15.899 1.00 91.94 205 GLN A N 1
ATOM 1654 C CA . GLN A 1 205 ? -40.915 0.169 15.596 1.00 91.94 205 GLN A CA 1
ATOM 1655 C C . GLN A 1 205 ? -41.225 1.165 16.728 1.00 91.94 205 GLN A C 1
ATOM 1657 O O . GLN A 1 205 ? -42.019 2.081 16.537 1.00 91.94 205 GLN A O 1
ATOM 1662 N N . GLU A 1 206 ? -40.653 0.962 17.917 1.00 90.69 206 GLU A N 1
ATOM 1663 C CA . GLU A 1 206 ? -40.840 1.876 19.047 1.00 90.69 206 GLU A CA 1
ATOM 1664 C C . GLU A 1 206 ? -40.062 3.179 18.825 1.00 90.69 206 GLU A C 1
ATOM 1666 O O . GLU A 1 206 ? -39.002 3.190 18.197 1.00 90.69 206 GLU A O 1
ATOM 1671 N N . VAL A 1 207 ? -40.605 4.271 19.360 1.00 89.75 207 VAL A N 1
ATOM 1672 C CA . VAL A 1 207 ? -40.059 5.626 19.236 1.00 89.75 207 VAL A CA 1
ATOM 1673 C C . VAL A 1 207 ? -39.690 6.135 20.623 1.00 89.75 207 VAL A C 1
ATOM 1675 O O . VAL A 1 207 ? -40.433 5.912 21.577 1.00 89.75 207 VAL A O 1
ATOM 1678 N N . ASP A 1 208 ? -38.572 6.850 20.711 1.00 91.50 208 ASP A N 1
ATOM 1679 C CA . ASP A 1 208 ? -38.143 7.544 21.925 1.00 91.50 208 ASP A CA 1
ATOM 1680 C C . ASP A 1 208 ? -39.223 8.529 22.414 1.00 91.50 208 ASP A C 1
ATOM 1682 O O . ASP A 1 208 ? -39.606 9.464 21.705 1.00 91.50 208 ASP A O 1
ATOM 1686 N N . LEU A 1 209 ? -39.694 8.355 23.652 1.00 89.75 209 LEU A N 1
ATOM 1687 C CA . LEU A 1 209 ? -40.582 9.302 24.338 1.00 89.75 209 LEU A CA 1
ATOM 1688 C C . LEU A 1 209 ? -39.816 10.528 24.845 1.00 89.75 209 LEU A C 1
ATOM 1690 O O . LEU A 1 209 ? -40.385 11.603 25.038 1.00 89.75 209 LEU A O 1
ATOM 1694 N N . TYR A 1 210 ? -38.521 10.366 25.096 1.00 89.00 210 TYR A N 1
ATOM 1695 C CA . TYR A 1 210 ? -37.592 11.425 25.458 1.00 89.00 210 TYR A CA 1
ATOM 1696 C C . TYR A 1 210 ? -36.203 11.096 24.916 1.00 89.00 210 TYR A C 1
ATOM 1698 O O . TYR A 1 210 ? -35.919 9.970 24.524 1.00 89.00 210 TYR A O 1
ATOM 1706 N N . GLU A 1 211 ? -35.342 12.108 24.892 1.00 90.00 211 GLU A N 1
ATOM 1707 C CA . GLU A 1 211 ? -34.024 12.042 24.271 1.00 90.00 211 GLU A CA 1
ATOM 1708 C C . GLU A 1 211 ? -33.218 10.800 24.692 1.00 90.00 211 GLU A C 1
ATOM 1710 O O . GLU A 1 211 ? -32.922 10.608 25.876 1.00 90.00 211 GLU A O 1
ATOM 1715 N N . ASN A 1 212 ? -32.842 9.993 23.692 1.00 91.3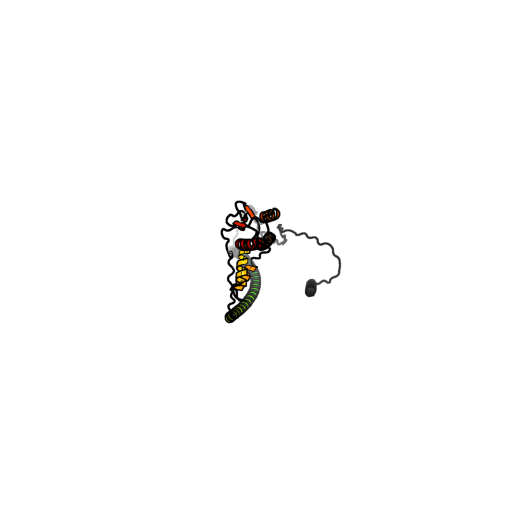1 212 ASN A N 1
ATOM 1716 C CA . ASN A 1 212 ? -32.003 8.803 23.820 1.00 91.31 212 ASN A CA 1
ATOM 1717 C C . ASN A 1 212 ? -32.566 7.731 24.774 1.00 91.31 212 ASN A C 1
ATOM 1719 O O . ASN A 1 212 ? -31.801 7.016 25.429 1.00 91.31 212 ASN A O 1
ATOM 1723 N N . GLU A 1 213 ? -33.891 7.596 24.867 1.00 92.31 213 GLU A N 1
ATOM 1724 C CA . GLU A 1 213 ? -34.558 6.616 25.731 1.00 92.31 213 GLU A CA 1
ATOM 1725 C C . GLU A 1 213 ? -34.171 5.170 25.384 1.00 92.31 213 GLU A C 1
ATOM 1727 O O . GLU A 1 213 ? -33.674 4.438 26.247 1.00 92.31 213 GLU A O 1
ATOM 1732 N N . ILE A 1 214 ? -34.350 4.754 24.126 1.00 92.31 214 ILE A N 1
ATOM 1733 C CA . ILE A 1 214 ? -34.048 3.390 23.667 1.00 92.31 214 ILE A CA 1
ATOM 1734 C C . ILE A 1 214 ? -32.565 3.076 23.881 1.00 92.31 214 ILE A C 1
ATOM 1736 O O . ILE A 1 214 ? -32.213 1.978 24.329 1.00 92.31 214 ILE A O 1
ATOM 1740 N N . LEU A 1 215 ? -31.684 4.046 23.620 1.00 91.38 215 LEU A N 1
ATOM 1741 C CA . LEU A 1 215 ? -30.252 3.907 23.876 1.00 91.38 215 LEU A CA 1
ATOM 1742 C C . LEU A 1 215 ? -29.970 3.730 25.375 1.00 91.38 215 LEU A C 1
ATOM 1744 O O . LEU A 1 215 ? -29.209 2.837 25.748 1.00 91.38 215 LEU A O 1
ATOM 1748 N N . SER A 1 216 ? -30.602 4.528 26.240 1.00 93.25 216 SER A N 1
ATOM 1749 C CA . SER A 1 216 ? -30.447 4.427 27.696 1.00 93.25 216 SER A CA 1
ATOM 1750 C C . SER A 1 216 ? -30.900 3.062 28.226 1.00 93.25 216 SER A C 1
ATOM 1752 O O . SER A 1 216 ? -30.163 2.419 28.980 1.00 93.25 216 SER A O 1
ATOM 1754 N N . PHE A 1 217 ? -32.052 2.553 27.775 1.00 93.19 217 PHE A N 1
ATOM 1755 C CA . PHE A 1 217 ? -32.517 1.209 28.132 1.00 93.19 217 PHE A CA 1
ATOM 1756 C C . PHE A 1 217 ? -31.583 0.108 27.641 1.00 93.19 217 PHE A C 1
ATOM 1758 O O . PHE A 1 217 ? -31.250 -0.808 28.398 1.00 93.19 217 PHE A O 1
ATOM 1765 N N . THR A 1 218 ? -31.125 0.209 26.395 1.00 92.94 218 THR A N 1
ATOM 1766 C CA . THR A 1 218 ? -30.206 -0.770 25.808 1.00 92.94 218 THR A CA 1
ATOM 1767 C C . THR A 1 218 ? -28.891 -0.800 26.586 1.00 92.94 218 THR A C 1
ATOM 1769 O O . THR A 1 218 ? -28.433 -1.871 26.983 1.00 92.94 218 THR A O 1
ATOM 1772 N N . ARG A 1 219 ? -28.318 0.369 26.905 1.00 93.25 219 ARG A N 1
ATOM 1773 C CA . ARG A 1 219 ? -27.113 0.468 27.740 1.00 93.25 219 ARG A CA 1
ATOM 1774 C C . ARG A 1 219 ? -27.349 -0.098 29.139 1.00 93.25 219 ARG A C 1
ATOM 1776 O O . ARG A 1 219 ? -26.533 -0.893 29.589 1.00 93.25 219 ARG A O 1
ATOM 1783 N N . LYS A 1 220 ? -28.473 0.213 29.798 1.00 92.31 220 LYS A N 1
ATOM 1784 C CA . LYS A 1 220 ? -28.833 -0.356 31.114 1.00 92.31 220 LYS A CA 1
ATOM 1785 C C . LYS A 1 220 ? -28.887 -1.887 31.079 1.00 92.31 220 LYS A C 1
ATOM 1787 O O . LYS A 1 220 ? -28.384 -2.526 32.002 1.00 92.31 220 LYS A O 1
ATOM 1792 N N . ALA A 1 221 ? -29.442 -2.481 30.022 1.00 93.00 221 ALA A N 1
ATOM 1793 C CA . ALA A 1 221 ? -29.471 -3.933 29.848 1.00 93.00 221 ALA A CA 1
ATOM 1794 C C . ALA A 1 221 ? -28.060 -4.527 29.675 1.00 93.00 221 ALA A C 1
ATOM 1796 O O . ALA A 1 221 ? -27.727 -5.522 30.323 1.00 93.00 221 ALA A O 1
ATOM 1797 N N . LEU A 1 222 ? -27.208 -3.892 28.863 1.00 93.38 222 LEU A N 1
ATOM 1798 C CA . LEU A 1 222 ? -25.815 -4.312 28.665 1.00 93.38 222 LEU A CA 1
ATOM 1799 C C . LEU A 1 222 ? -24.980 -4.159 29.945 1.00 93.38 222 LEU A C 1
ATOM 1801 O O . LEU A 1 222 ? -24.237 -5.066 30.307 1.00 93.38 222 LEU A O 1
ATOM 1805 N N . GLU A 1 223 ? -25.132 -3.051 30.671 1.00 93.25 223 GLU A N 1
ATOM 1806 C CA . GLU A 1 223 ? -24.465 -2.810 31.954 1.00 93.25 223 GLU A CA 1
ATOM 1807 C C . GLU A 1 223 ? -24.919 -3.811 33.026 1.00 93.25 223 GLU A C 1
ATOM 1809 O O . GLU A 1 223 ? -24.104 -4.281 33.822 1.00 93.25 223 GLU A O 1
ATOM 1814 N N . PHE A 1 224 ? -26.205 -4.173 33.043 1.00 93.25 224 PHE A N 1
ATOM 1815 C CA . PHE A 1 224 ? -26.729 -5.221 33.918 1.00 93.25 224 PHE A CA 1
ATOM 1816 C C . PHE A 1 224 ? -26.113 -6.585 33.583 1.00 93.25 224 PHE A C 1
ATOM 1818 O O . PHE A 1 224 ? -25.661 -7.288 34.487 1.00 93.25 224 PHE A O 1
ATOM 1825 N N . ALA A 1 225 ? -26.039 -6.943 32.297 1.00 92.19 225 ALA A N 1
ATOM 1826 C CA . ALA A 1 225 ? -25.397 -8.178 31.855 1.00 92.19 225 ALA A CA 1
ATOM 1827 C C . ALA A 1 225 ? -23.905 -8.200 32.216 1.00 92.19 225 ALA A C 1
ATOM 1829 O O . ALA A 1 225 ? -23.409 -9.203 32.725 1.00 92.19 225 ALA A O 1
ATOM 1830 N N . LEU A 1 226 ? -23.209 -7.074 32.049 1.00 92.06 226 LEU A N 1
ATOM 1831 C CA . LEU A 1 226 ? -21.803 -6.930 32.413 1.00 92.06 226 LEU A CA 1
ATOM 1832 C C . LEU A 1 226 ? -21.578 -7.139 33.915 1.00 92.06 226 LEU A C 1
ATOM 1834 O O . LEU A 1 226 ? -20.626 -7.817 34.299 1.00 92.06 226 LEU A O 1
ATOM 1838 N N . LYS A 1 227 ? -22.458 -6.604 34.768 1.00 90.81 227 LYS A N 1
ATOM 1839 C CA . LYS A 1 227 ? -22.355 -6.741 36.230 1.00 90.81 227 LYS A CA 1
ATOM 1840 C C . LYS A 1 227 ? -22.712 -8.140 36.738 1.00 90.81 227 LYS A C 1
ATOM 1842 O O . LYS A 1 227 ? -22.051 -8.619 37.651 1.00 90.81 227 LYS A O 1
ATOM 1847 N N . ASN A 1 228 ? -23.732 -8.783 36.168 1.00 89.50 228 ASN A N 1
ATOM 1848 C CA . ASN A 1 228 ? -24.312 -10.009 36.737 1.00 89.50 228 ASN A CA 1
ATOM 1849 C C . ASN A 1 228 ? -23.929 -11.300 36.002 1.00 89.50 228 ASN A C 1
ATOM 1851 O O . ASN A 1 228 ? -24.041 -12.382 36.573 1.00 89.50 228 ASN A O 1
ATOM 1855 N N . HIS A 1 229 ? -23.509 -11.210 34.740 1.00 77.88 229 HIS A N 1
ATOM 1856 C CA . HIS A 1 229 ? -23.362 -12.362 33.845 1.00 77.88 229 HIS A CA 1
ATOM 1857 C C . HIS A 1 229 ? -22.012 -12.381 33.116 1.00 77.88 229 HIS A C 1
ATOM 1859 O O . HIS A 1 229 ? -21.914 -12.894 32.001 1.00 77.88 229 HIS A O 1
ATOM 1865 N N . THR A 1 230 ? -20.954 -11.837 33.730 1.00 83.19 230 THR A N 1
ATOM 1866 C CA . THR A 1 230 ? -19.601 -11.910 33.162 1.00 83.19 230 THR A CA 1
ATOM 1867 C C . THR A 1 230 ? -18.561 -12.400 34.159 1.00 83.19 230 THR A C 1
ATOM 1869 O O . THR A 1 230 ? -18.572 -12.036 35.332 1.00 83.19 230 THR A O 1
ATOM 1872 N N . TYR A 1 231 ? -17.633 -13.218 33.660 1.00 86.88 231 TYR A N 1
ATOM 1873 C CA . TYR A 1 231 ? -16.387 -13.539 34.349 1.00 86.88 231 TYR A CA 1
ATOM 1874 C C . TYR A 1 231 ? -15.305 -12.534 33.957 1.00 86.88 231 TYR A C 1
ATOM 1876 O O . TYR A 1 231 ? -15.305 -12.020 32.827 1.00 86.88 231 TYR A O 1
ATOM 1884 N N . ASP A 1 232 ? -14.370 -12.292 34.876 1.00 82.62 232 ASP A N 1
ATOM 1885 C CA . ASP A 1 232 ? -13.209 -11.448 34.607 1.00 82.62 232 ASP A CA 1
ATOM 1886 C C . ASP A 1 232 ? -12.422 -11.983 33.397 1.00 82.62 232 ASP A C 1
ATOM 1888 O O . ASP A 1 232 ? -12.280 -13.195 33.215 1.00 82.62 232 ASP A O 1
ATOM 1892 N N . LYS A 1 233 ? -11.966 -11.072 32.530 1.00 87.12 233 LYS A N 1
ATOM 1893 C CA . LYS A 1 233 ? -11.227 -11.355 31.279 1.00 87.12 233 LYS A CA 1
ATOM 1894 C C . LYS A 1 233 ? -11.933 -12.256 30.254 1.00 87.12 233 LYS A C 1
ATOM 1896 O O . LYS A 1 233 ? -11.302 -12.741 29.312 1.00 87.12 233 LYS A O 1
ATOM 1901 N N . SER A 1 234 ? -13.235 -12.496 30.396 1.00 92.62 234 SER A N 1
ATOM 1902 C CA . SER A 1 234 ? -13.985 -13.288 29.417 1.00 92.62 234 SER A CA 1
ATOM 1903 C C . SER A 1 234 ? -14.175 -12.536 28.096 1.00 92.62 234 SER A C 1
ATOM 1905 O O . SER A 1 234 ? -14.354 -11.317 28.065 1.00 92.62 234 SER A O 1
ATOM 1907 N N . ARG A 1 235 ? -14.213 -13.270 26.972 1.00 90.56 235 ARG A N 1
ATOM 1908 C CA . ARG A 1 235 ? -14.499 -12.659 25.661 1.00 90.56 235 ARG A CA 1
ATOM 1909 C C . ARG A 1 235 ? -15.856 -11.958 25.649 1.00 90.56 235 ARG A C 1
ATOM 1911 O O . ARG A 1 235 ? -15.965 -10.889 25.060 1.00 90.56 235 ARG A O 1
ATOM 1918 N N . TYR A 1 236 ? -16.852 -12.539 26.316 1.00 92.19 236 TYR A N 1
ATOM 1919 C CA . TYR A 1 236 ? -18.182 -11.952 26.451 1.00 92.19 236 TYR A CA 1
ATOM 1920 C C . TYR A 1 236 ? -18.121 -10.572 27.120 1.00 92.19 236 TYR A C 1
ATOM 1922 O O . TYR A 1 236 ? -18.648 -9.613 26.565 1.00 92.19 236 TYR A O 1
ATOM 1930 N N . ARG A 1 237 ? -17.372 -10.435 28.226 1.00 93.62 237 ARG A N 1
ATOM 1931 C CA . ARG A 1 237 ? -17.127 -9.142 28.879 1.00 93.62 237 ARG A CA 1
ATOM 1932 C C . ARG A 1 237 ? -16.478 -8.130 27.938 1.00 93.62 237 ARG A C 1
ATOM 1934 O O . ARG A 1 237 ? -17.001 -7.032 27.797 1.00 93.62 237 ARG A O 1
ATOM 1941 N N . HIS A 1 238 ? -15.388 -8.514 27.270 1.00 92.25 238 HIS A N 1
ATOM 1942 C CA . HIS A 1 238 ? -14.669 -7.608 26.369 1.00 92.25 238 HIS A CA 1
ATOM 1943 C C . HIS A 1 238 ? -15.554 -7.108 25.220 1.00 92.25 238 HIS A C 1
ATOM 1945 O O . HIS A 1 238 ? -15.448 -5.953 24.836 1.00 92.25 238 HIS A O 1
ATOM 1951 N N . VAL A 1 239 ? -16.436 -7.956 24.672 1.00 91.38 239 VAL A N 1
ATOM 1952 C CA . VAL A 1 239 ? -17.393 -7.533 23.633 1.00 91.38 239 VAL A CA 1
ATOM 1953 C C . VAL A 1 239 ? -18.396 -6.520 24.187 1.00 91.38 239 VAL A C 1
ATOM 1955 O O . VAL A 1 239 ? -18.659 -5.516 23.537 1.00 91.38 239 VAL A O 1
ATOM 1958 N N . LEU A 1 240 ? -18.953 -6.759 25.378 1.00 92.62 240 LEU A N 1
ATOM 1959 C CA . LEU A 1 240 ? -19.915 -5.833 25.985 1.00 92.62 240 LEU A CA 1
ATOM 1960 C C . LEU A 1 240 ? -19.276 -4.481 26.333 1.00 92.62 240 LEU A C 1
ATOM 1962 O O . LEU A 1 240 ? -19.891 -3.444 26.096 1.00 92.62 240 LEU A O 1
ATOM 1966 N N . GLU A 1 241 ? -18.051 -4.484 26.866 1.00 93.25 241 GLU A N 1
ATOM 1967 C CA . GLU A 1 241 ? -17.287 -3.263 27.155 1.00 93.25 241 GLU A CA 1
ATOM 1968 C C . GLU A 1 241 ? -17.000 -2.463 25.881 1.00 93.25 241 GLU A C 1
ATOM 1970 O O . GLU A 1 241 ? -17.235 -1.259 25.863 1.00 93.25 241 GLU A O 1
ATOM 1975 N N . ASP A 1 242 ? -16.571 -3.133 24.810 1.00 92.25 242 ASP A N 1
ATOM 1976 C CA . ASP A 1 242 ? -16.284 -2.515 23.509 1.00 92.25 242 ASP A CA 1
ATOM 1977 C C . ASP A 1 242 ? -17.539 -1.857 22.905 1.00 92.25 242 ASP A C 1
ATOM 1979 O O . ASP A 1 242 ? -17.529 -0.685 22.526 1.00 92.25 242 ASP A O 1
ATOM 1983 N N . VAL A 1 243 ? -18.678 -2.560 22.924 1.00 91.38 243 VAL A N 1
ATOM 1984 C CA . VAL A 1 243 ? -19.962 -2.009 22.456 1.00 91.38 243 VAL A CA 1
ATOM 1985 C C . VAL A 1 243 ? -20.413 -0.816 23.307 1.00 91.38 243 VAL A C 1
ATOM 1987 O O . VAL A 1 243 ? -20.896 0.175 22.757 1.00 91.38 243 VAL A O 1
ATOM 1990 N N . LEU A 1 244 ? -20.253 -0.874 24.633 1.00 91.94 244 LEU A N 1
ATOM 1991 C CA . LEU A 1 244 ? -20.601 0.235 25.529 1.00 91.94 244 LEU A CA 1
ATOM 1992 C C . LEU A 1 244 ? -19.697 1.458 25.326 1.00 91.94 244 LEU A C 1
ATOM 1994 O O . LEU A 1 244 ? -20.185 2.583 25.412 1.00 91.94 244 LEU A O 1
ATOM 1998 N N . GLN A 1 245 ? -18.407 1.250 25.052 1.00 91.31 245 GLN A N 1
ATOM 1999 C CA . GLN A 1 245 ? -17.454 2.323 24.756 1.00 91.31 245 GLN A CA 1
ATOM 2000 C C . GLN A 1 245 ? -17.741 2.991 23.410 1.00 91.31 245 GLN A C 1
ATOM 2002 O O . GLN A 1 245 ? -17.665 4.213 23.311 1.00 91.31 245 GLN A O 1
ATOM 2007 N N . ALA A 1 246 ? -18.119 2.212 22.393 1.00 90.50 246 ALA A N 1
ATOM 2008 C CA . ALA A 1 246 ? -18.482 2.733 21.077 1.00 90.50 246 ALA A CA 1
ATOM 2009 C C . ALA A 1 246 ? -19.791 3.547 21.079 1.00 90.50 246 ALA A C 1
ATOM 2011 O O . ALA A 1 246 ? -20.019 4.338 20.167 1.00 90.50 246 ALA A O 1
ATOM 2012 N N . ASN A 1 247 ? -20.647 3.364 22.091 1.00 90.06 247 ASN A N 1
ATOM 2013 C CA . ASN A 1 247 ? -21.952 4.019 22.207 1.00 90.06 247 ASN A CA 1
ATOM 2014 C C . ASN A 1 247 ? -22.051 4.805 23.531 1.00 90.06 247 ASN A C 1
ATOM 2016 O O . ASN A 1 247 ? -22.762 4.380 24.455 1.00 90.06 247 ASN A O 1
ATOM 2020 N N . PRO A 1 248 ? -21.327 5.934 23.662 1.00 88.94 248 PRO A N 1
ATOM 2021 C CA . PRO A 1 248 ? -21.385 6.759 24.859 1.00 88.94 248 PRO A CA 1
ATOM 2022 C C . PRO A 1 248 ? -22.759 7.424 24.999 1.00 88.94 248 PRO A C 1
ATOM 2024 O O . PRO A 1 248 ? -23.378 7.841 24.024 1.00 88.94 248 PRO A O 1
ATOM 2027 N N . LEU A 1 249 ? -23.222 7.549 26.242 1.00 89.06 249 LEU A N 1
ATOM 2028 C CA . LEU A 1 249 ? -24.403 8.330 26.597 1.00 89.06 249 LEU A CA 1
ATOM 2029 C C . LEU A 1 249 ? -23.938 9.472 27.497 1.00 89.06 249 LEU A C 1
ATOM 2031 O O . LEU A 1 249 ? -23.719 9.266 28.689 1.00 89.06 249 LEU A O 1
ATOM 2035 N N . GLU A 1 250 ? -23.742 10.654 26.915 1.00 85.44 250 GLU A N 1
ATOM 2036 C CA . GLU A 1 250 ? -23.218 11.821 27.640 1.00 85.44 250 GLU A CA 1
ATOM 2037 C C . GLU A 1 250 ? -24.154 12.265 28.768 1.00 85.44 250 GLU A C 1
ATOM 2039 O O . GLU A 1 250 ? -23.705 12.627 29.856 1.00 85.44 250 GLU A O 1
ATOM 2044 N N . ARG A 1 251 ? -25.467 12.189 28.523 1.00 89.19 251 ARG A N 1
ATOM 2045 C CA . ARG A 1 251 ? -26.501 12.548 29.488 1.00 89.19 251 ARG A CA 1
ATOM 2046 C C . ARG A 1 251 ? -27.604 11.497 29.528 1.00 89.19 251 ARG A C 1
ATOM 2048 O O . ARG A 1 251 ? -28.278 11.255 28.532 1.00 89.19 251 ARG A O 1
ATOM 2055 N N . ASP A 1 252 ? -27.817 10.908 30.705 1.00 88.75 252 ASP A N 1
ATOM 2056 C CA . ASP A 1 252 ? -28.888 9.932 30.926 1.00 88.75 252 ASP A CA 1
ATOM 2057 C C . ASP A 1 252 ? -30.181 10.617 31.402 1.00 88.75 252 ASP A C 1
ATOM 2059 O O . ASP A 1 252 ? -30.465 10.716 32.602 1.00 88.75 252 ASP A O 1
ATOM 2063 N N . VAL A 1 253 ? -30.984 11.077 30.436 1.00 90.25 253 VAL A N 1
ATOM 2064 C CA . VAL A 1 253 ? -32.280 11.732 30.687 1.00 90.25 253 VAL A CA 1
ATOM 2065 C C . VAL A 1 253 ? -33.252 10.802 31.422 1.00 90.25 253 VAL A C 1
ATOM 2067 O O . VAL A 1 253 ? -34.020 11.272 32.262 1.00 90.25 253 VAL A O 1
ATOM 2070 N N . ARG A 1 254 ? -33.182 9.483 31.186 1.00 92.56 254 ARG A N 1
ATOM 2071 C CA . ARG A 1 254 ? -33.995 8.468 31.882 1.00 92.56 254 ARG A CA 1
ATOM 2072 C C . ARG A 1 254 ? -33.740 8.503 33.387 1.00 92.56 254 ARG A C 1
ATOM 2074 O O . ARG A 1 254 ? -34.671 8.660 34.170 1.00 92.56 254 ARG A O 1
ATOM 2081 N N . ALA A 1 255 ? -32.474 8.408 33.798 1.00 90.50 255 ALA A N 1
ATOM 2082 C CA . ALA A 1 255 ? -32.094 8.413 35.213 1.00 90.50 255 ALA A CA 1
ATOM 2083 C C . ALA A 1 255 ? -32.345 9.769 35.894 1.00 90.50 255 ALA A C 1
ATOM 2085 O O . ALA A 1 255 ? -32.581 9.841 37.102 1.00 90.50 255 ALA A O 1
ATOM 2086 N N . GLU A 1 256 ? -32.271 10.876 35.156 1.00 92.00 256 GLU A N 1
ATOM 2087 C CA . GLU A 1 256 ? -32.688 12.188 35.660 1.00 92.00 256 GLU A CA 1
ATOM 2088 C C . GLU A 1 256 ? -34.197 12.246 35.902 1.00 92.00 256 GLU A C 1
ATOM 2090 O O . GLU A 1 256 ? -34.613 12.582 37.012 1.00 92.00 256 GLU A O 1
ATOM 2095 N N . LYS A 1 257 ? -35.002 11.832 34.917 1.00 90.44 257 LYS A N 1
ATOM 2096 C CA . LYS A 1 257 ? -36.462 11.754 35.030 1.00 90.44 257 LYS A CA 1
ATOM 2097 C C . LYS A 1 257 ? -36.894 10.838 36.175 1.00 90.44 257 LYS A C 1
ATOM 2099 O O . LYS A 1 257 ? -37.729 11.233 36.984 1.00 90.44 257 LYS A O 1
ATOM 2104 N N . GLU A 1 258 ? -36.280 9.667 36.317 1.00 91.50 258 GLU A N 1
ATOM 2105 C CA . GLU A 1 258 ? -36.531 8.760 37.441 1.00 91.50 258 GLU A CA 1
ATOM 2106 C C . GLU A 1 258 ? -36.283 9.460 38.788 1.00 91.50 258 GLU A C 1
ATOM 2108 O O . GLU A 1 258 ? -37.148 9.468 39.667 1.00 91.50 258 GLU A O 1
ATOM 2113 N N . ARG A 1 259 ? -35.133 10.129 38.942 1.00 91.56 259 ARG A N 1
ATOM 2114 C CA . ARG A 1 259 ? -34.788 10.860 40.173 1.00 91.56 259 ARG A CA 1
ATOM 2115 C C . ARG A 1 259 ? -35.743 12.015 40.457 1.00 91.56 259 ARG A C 1
ATOM 2117 O O . ARG A 1 259 ? -36.124 12.213 41.610 1.00 91.56 259 ARG A O 1
ATOM 2124 N N . GLU A 1 260 ? -36.120 12.787 39.445 1.00 90.88 260 GLU A N 1
ATOM 2125 C CA . GLU A 1 260 ? -37.086 13.881 39.584 1.00 90.88 260 GLU A CA 1
ATOM 2126 C C . GLU A 1 260 ? -38.468 13.369 39.988 1.00 90.88 260 GLU A C 1
ATOM 2128 O O . GLU A 1 260 ? -39.067 13.898 40.926 1.00 90.88 260 GLU A O 1
ATOM 2133 N N . PHE A 1 261 ? -38.940 12.293 39.360 1.00 91.31 261 PHE A N 1
ATOM 2134 C CA . PHE A 1 261 ? -40.209 11.672 39.715 1.00 91.31 261 PHE A CA 1
ATOM 2135 C C . PHE A 1 261 ? -40.197 11.153 41.155 1.00 91.31 261 PHE A C 1
ATOM 2137 O O . PHE A 1 261 ? -41.116 11.426 41.927 1.00 91.31 261 PHE A O 1
ATOM 2144 N N . HIS A 1 262 ? -39.113 10.487 41.561 1.00 90.81 262 HIS A N 1
ATOM 2145 C CA . HIS A 1 262 ? -38.923 10.063 42.944 1.00 90.81 262 HIS A CA 1
ATOM 2146 C C . HIS A 1 262 ? -38.958 11.239 43.927 1.00 90.81 262 HIS A C 1
ATOM 2148 O O . HIS A 1 262 ? -39.549 11.096 44.995 1.00 90.81 262 HIS A O 1
ATOM 2154 N N . LYS A 1 263 ? -38.385 12.401 43.585 1.00 91.06 263 LYS A N 1
ATOM 2155 C CA . LYS A 1 263 ? -38.452 13.607 44.431 1.00 91.06 263 LYS A CA 1
ATOM 2156 C C . LYS A 1 263 ? -39.887 14.111 44.587 1.00 91.06 263 LYS A C 1
ATOM 2158 O O . LYS A 1 263 ? -40.313 14.326 45.718 1.00 91.06 263 LYS A O 1
ATOM 2163 N N . ILE A 1 264 ? -40.633 14.235 43.484 1.00 89.06 264 ILE A N 1
ATOM 2164 C CA . ILE A 1 264 ? -42.041 14.676 43.494 1.00 89.06 264 ILE A CA 1
ATOM 2165 C C . ILE A 1 264 ? -42.885 13.732 44.359 1.00 89.06 264 ILE A C 1
ATOM 2167 O O . ILE A 1 264 ? -43.646 14.165 45.224 1.00 89.06 264 ILE A O 1
ATOM 2171 N N . MET A 1 265 ? -42.713 12.425 44.159 1.00 88.38 265 MET A N 1
ATOM 2172 C CA . MET A 1 265 ? -43.494 11.404 44.853 1.00 88.38 265 MET A CA 1
ATOM 2173 C C . MET A 1 265 ? -43.055 11.179 46.304 1.00 88.38 265 MET A C 1
ATOM 2175 O O . MET A 1 265 ? -43.847 10.697 47.111 1.00 88.38 265 MET A O 1
ATOM 2179 N N . HIS A 1 266 ? -41.824 11.539 46.675 1.00 85.69 266 HIS A N 1
ATOM 2180 C CA . HIS A 1 266 ? -41.364 11.476 48.063 1.00 85.69 266 HIS A CA 1
ATOM 2181 C C . HIS A 1 266 ? -42.082 12.501 48.949 1.00 85.69 266 HIS A C 1
ATOM 2183 O O . HIS A 1 266 ? -42.378 12.214 50.105 1.00 85.69 266 HIS A O 1
ATOM 2189 N N . THR A 1 267 ? -42.378 13.687 48.414 1.00 83.75 267 THR A N 1
ATOM 2190 C CA . THR A 1 267 ? -43.132 14.742 49.111 1.00 83.75 267 THR A CA 1
ATOM 2191 C C . THR A 1 267 ? -44.649 14.588 48.977 1.00 83.75 267 THR A C 1
ATOM 2193 O O . THR A 1 267 ? -45.404 15.424 49.470 1.00 83.75 267 THR A O 1
ATOM 2196 N N . TYR A 1 268 ? -45.115 13.530 48.309 1.00 83.44 268 TYR A N 1
ATOM 2197 C CA . TYR A 1 268 ? -46.525 13.340 48.005 1.00 83.44 268 TYR A CA 1
ATOM 2198 C C . TYR A 1 268 ? -47.326 12.866 49.221 1.00 83.44 268 TYR A C 1
ATOM 2200 O O . TYR A 1 268 ? -47.180 11.728 49.668 1.00 83.44 268 TYR A O 1
ATOM 2208 N N . HIS A 1 269 ? -48.229 13.721 49.707 1.00 78.00 269 HIS A N 1
ATOM 2209 C CA . HIS A 1 269 ? -49.180 13.377 50.771 1.00 78.00 269 HIS A CA 1
ATOM 2210 C C . HIS A 1 269 ? -50.646 13.511 50.330 1.00 78.00 269 HIS A C 1
ATOM 2212 O O . HIS A 1 269 ? -51.492 12.699 50.703 1.00 78.00 269 HIS A O 1
ATOM 2218 N N . ARG A 1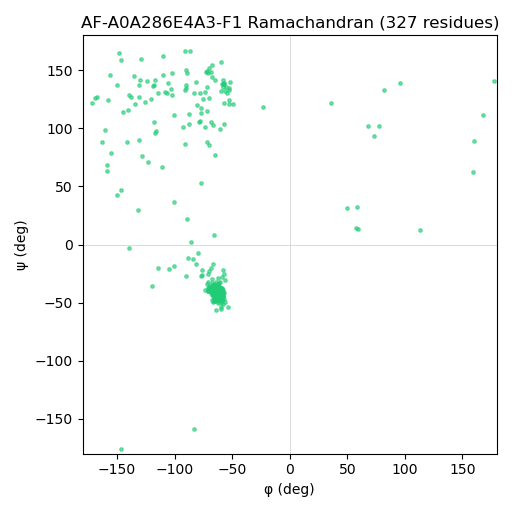 270 ? -50.950 14.506 49.495 1.00 82.38 270 ARG A N 1
ATOM 2219 C CA . ARG A 1 270 ? -52.250 14.722 48.848 1.00 82.38 270 ARG A CA 1
ATOM 2220 C C . ARG A 1 270 ? -52.022 15.338 47.475 1.00 82.38 270 ARG A C 1
ATOM 2222 O O . ARG A 1 270 ? -50.981 15.952 47.254 1.00 82.38 270 ARG A O 1
ATOM 2229 N N . MET A 1 271 ? -52.995 15.218 46.577 1.00 84.50 271 MET A N 1
ATOM 2230 C CA . MET A 1 271 ? -52.941 15.900 45.283 1.00 84.50 271 MET A CA 1
ATOM 2231 C C . MET A 1 271 ? -53.153 17.413 45.458 1.00 84.50 271 MET A C 1
ATOM 2233 O O . MET A 1 271 ? -54.280 17.900 45.418 1.00 84.50 271 MET A O 1
ATOM 2237 N N . ASP A 1 272 ? -52.070 18.153 45.693 1.00 86.19 272 ASP A N 1
ATOM 2238 C CA . ASP A 1 272 ? -52.064 19.614 45.736 1.00 86.19 272 ASP A CA 1
ATOM 2239 C C . ASP A 1 272 ? -51.751 20.223 44.358 1.00 86.19 272 ASP A C 1
ATOM 2241 O O . ASP A 1 272 ? -51.326 19.546 43.415 1.00 86.19 272 ASP A O 1
ATOM 2245 N N . ASN A 1 273 ? -51.987 21.530 44.221 1.00 86.44 273 ASN A N 1
ATOM 2246 C CA . ASN A 1 273 ? -51.775 22.218 42.948 1.00 86.44 273 ASN A CA 1
ATOM 2247 C C . ASN A 1 273 ? -50.290 22.203 42.531 1.00 86.44 273 ASN A C 1
ATOM 2249 O O . ASN A 1 273 ? -49.990 22.102 41.345 1.00 86.44 273 ASN A O 1
ATOM 2253 N N . ALA A 1 274 ? -49.365 22.232 43.499 1.00 87.62 274 ALA A N 1
ATOM 2254 C CA . ALA A 1 274 ? -47.928 22.172 43.246 1.00 87.62 274 ALA A CA 1
ATOM 2255 C C . ALA A 1 274 ? -47.494 20.808 42.681 1.00 87.62 274 ALA A C 1
ATOM 2257 O O . ALA A 1 274 ? -46.830 20.762 41.646 1.00 87.62 274 ALA A O 1
ATOM 2258 N N . THR A 1 275 ? -47.924 19.693 43.284 1.00 87.12 275 THR A N 1
ATOM 2259 C CA . THR A 1 275 ? -47.656 18.342 42.758 1.00 87.12 275 THR A CA 1
ATOM 2260 C C . THR A 1 275 ? -48.307 18.160 41.395 1.00 87.12 275 THR A C 1
ATOM 2262 O O . THR A 1 275 ? -47.680 17.619 40.486 1.00 87.12 275 THR A O 1
ATOM 2265 N N . ARG A 1 276 ? -49.540 18.646 41.203 1.00 87.69 276 ARG A N 1
ATOM 2266 C CA . ARG A 1 276 ? -50.215 18.581 39.900 1.00 87.69 276 ARG A CA 1
ATOM 2267 C C . ARG A 1 276 ? -49.412 19.294 38.813 1.00 87.69 276 ARG A C 1
ATOM 2269 O O . ARG A 1 276 ? -49.220 18.731 37.738 1.00 87.69 276 ARG A O 1
ATOM 2276 N N . GLN A 1 277 ? -48.918 20.497 39.094 1.00 88.88 277 GLN A N 1
ATOM 2277 C CA . GLN A 1 277 ? -48.063 21.237 38.166 1.00 88.88 277 GLN A CA 1
ATOM 2278 C C . GLN A 1 277 ? -46.731 20.521 37.922 1.00 88.88 277 GLN A C 1
ATOM 2280 O O . GLN A 1 277 ? -46.296 20.435 36.776 1.00 88.88 277 GLN A O 1
ATOM 2285 N N . ALA A 1 278 ? -46.109 19.954 38.960 1.00 90.19 278 ALA A N 1
ATOM 2286 C CA . ALA A 1 278 ? -44.865 19.197 38.831 1.00 90.19 278 ALA A CA 1
ATOM 2287 C C . ALA A 1 278 ? -45.039 17.944 37.953 1.00 90.19 278 ALA A C 1
ATOM 2289 O O . ALA A 1 278 ? -44.248 17.722 37.039 1.00 90.19 278 ALA A O 1
ATOM 2290 N N . LEU A 1 279 ? -46.110 17.172 38.165 1.00 89.19 279 LEU A N 1
ATOM 2291 C CA . LEU A 1 279 ? -46.465 16.010 37.345 1.00 89.19 279 LEU A CA 1
ATOM 2292 C C . LEU A 1 279 ? -46.796 16.412 35.901 1.00 89.19 279 LEU A C 1
ATOM 2294 O O . LEU A 1 279 ? -46.337 15.761 34.964 1.00 89.19 279 LEU A O 1
ATOM 2298 N N . SER A 1 280 ? -47.527 17.513 35.707 1.00 89.31 280 SER A N 1
ATOM 2299 C CA . SER A 1 280 ? -47.828 18.035 34.371 1.00 89.31 280 SER A CA 1
ATOM 2300 C C . SER A 1 280 ? -46.566 18.474 33.630 1.00 89.31 280 SER A C 1
ATOM 2302 O O . SER A 1 280 ? -46.406 18.137 32.461 1.00 89.31 280 SER A O 1
ATOM 2304 N N . LYS A 1 281 ? -45.648 19.178 34.305 1.00 89.31 281 LYS A N 1
ATOM 2305 C CA . LYS A 1 281 ? -44.351 19.588 33.745 1.00 89.31 281 LYS A CA 1
ATOM 2306 C C . LYS A 1 281 ? -43.485 18.382 33.379 1.00 89.31 281 LYS A C 1
ATOM 2308 O O . LYS A 1 281 ? -42.742 18.426 32.406 1.00 89.31 281 LYS A O 1
ATOM 2313 N N . PHE A 1 282 ? -43.597 17.304 34.149 1.00 86.62 282 PHE A N 1
ATOM 2314 C CA . PHE A 1 282 ? -42.882 16.058 33.901 1.00 86.62 282 PHE A CA 1
ATOM 2315 C C . PHE A 1 282 ? -43.395 15.296 32.664 1.00 86.62 282 PHE A C 1
ATOM 2317 O O . PHE A 1 282 ? -42.648 14.512 32.074 1.00 86.62 282 PHE A O 1
ATOM 2324 N N . GLY A 1 283 ? -44.644 15.546 32.256 1.00 88.19 283 GLY A N 1
ATOM 2325 C CA . GLY A 1 283 ? -45.292 14.906 31.110 1.00 88.19 283 GLY A CA 1
ATOM 2326 C C . GLY A 1 283 ? -46.456 13.982 31.473 1.00 88.19 283 GLY A C 1
ATOM 2327 O O . GLY A 1 283 ? -46.903 13.219 30.620 1.00 88.19 283 GLY A O 1
ATOM 2328 N N . PHE A 1 284 ? -46.953 14.023 32.713 1.00 90.75 284 PHE A N 1
ATOM 2329 C CA . PHE A 1 284 ? -48.149 13.283 33.111 1.00 90.75 284 PHE A CA 1
ATOM 2330 C C . PHE A 1 284 ? -49.424 14.102 32.908 1.00 90.75 284 PHE A C 1
ATOM 2332 O O . PHE A 1 284 ? -49.506 15.266 33.289 1.0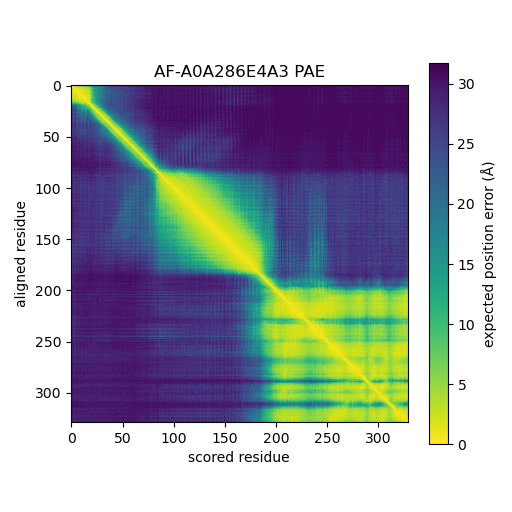0 90.75 284 PHE A O 1
ATOM 2339 N N . THR A 1 285 ? -50.464 13.467 32.380 1.00 89.50 285 THR A N 1
ATOM 2340 C CA . THR A 1 285 ? -51.820 14.025 32.326 1.00 89.50 285 THR A CA 1
ATOM 2341 C C . THR A 1 285 ? -52.681 13.394 33.414 1.00 89.50 285 THR A C 1
ATOM 2343 O O . THR A 1 285 ? -52.724 12.170 33.531 1.00 89.50 285 THR A O 1
ATOM 2346 N N . LEU A 1 286 ? -53.358 14.222 34.216 1.00 86.38 286 LEU A N 1
ATOM 2347 C CA . LEU A 1 286 ? -54.236 13.771 35.297 1.00 86.38 286 LEU A CA 1
ATOM 2348 C C . LEU A 1 286 ? -55.673 13.584 34.786 1.00 86.38 286 LEU A C 1
ATOM 2350 O O . LEU A 1 286 ? -56.211 14.469 34.126 1.00 86.38 286 LEU A O 1
ATOM 2354 N N . ASN A 1 287 ? -56.315 12.475 35.147 1.00 83.19 287 ASN A N 1
ATOM 2355 C CA . ASN A 1 287 ? -57.733 12.225 34.905 1.00 83.19 287 ASN A CA 1
ATOM 2356 C C . ASN A 1 287 ? -58.438 11.863 36.230 1.00 83.19 287 ASN A C 1
ATOM 2358 O O . ASN A 1 287 ? -58.042 10.933 36.940 1.00 83.19 287 ASN A O 1
ATOM 2362 N N . GLU A 1 288 ? -59.474 12.623 36.590 1.00 75.06 288 GLU A N 1
ATOM 2363 C CA . GLU A 1 288 ? -60.120 12.618 37.915 1.00 75.06 288 GLU A CA 1
ATOM 2364 C C . GLU A 1 288 ? -61.432 11.822 37.974 1.00 75.06 288 GLU A C 1
ATOM 2366 O O . GLU A 1 288 ? -62.370 12.186 38.675 1.00 75.06 288 GLU A O 1
ATOM 2371 N N . GLN A 1 289 ? -61.516 10.706 37.257 1.00 62.75 289 GLN A N 1
ATOM 2372 C CA . GLN A 1 289 ? -62.771 9.955 37.125 1.00 62.75 289 GLN A CA 1
ATOM 2373 C C . GLN A 1 289 ? -63.131 9.035 38.314 1.00 62.75 289 GLN A C 1
ATOM 2375 O O . GLN A 1 289 ? -64.218 8.467 38.307 1.00 62.75 289 GLN A O 1
ATOM 2380 N N . SER A 1 290 ? -62.271 8.834 39.328 1.00 68.62 290 SER A N 1
ATOM 2381 C CA . SER A 1 290 ? -62.526 7.834 40.393 1.00 68.62 290 SER A CA 1
ATOM 2382 C C . SER A 1 290 ? -62.008 8.215 41.792 1.00 68.62 290 SER A C 1
ATOM 2384 O O . SER A 1 290 ? -61.482 9.309 41.996 1.00 68.62 290 SER A O 1
ATOM 2386 N N . VAL A 1 291 ? -62.147 7.309 42.776 1.00 74.75 291 VAL A N 1
ATOM 2387 C CA . VAL A 1 291 ? -61.558 7.408 44.135 1.00 74.75 291 VAL A CA 1
ATOM 2388 C C . VAL A 1 291 ? -60.025 7.550 44.090 1.00 74.75 291 VAL A C 1
ATOM 2390 O O . VAL A 1 291 ? -59.431 8.166 44.973 1.00 74.75 291 VAL A O 1
ATOM 2393 N N . HIS A 1 292 ? -59.391 7.073 43.018 1.00 80.50 292 HIS A N 1
ATOM 2394 C CA . HIS A 1 292 ? -57.978 7.291 42.710 1.00 80.50 292 HIS A CA 1
ATOM 2395 C C . HIS A 1 292 ? -57.825 8.225 41.499 1.00 80.50 292 HIS A C 1
ATOM 2397 O O . HIS A 1 292 ? -58.633 8.196 40.564 1.00 80.50 292 HIS A O 1
ATOM 2403 N N . HIS A 1 293 ? -56.779 9.050 41.500 1.00 84.75 293 HIS A N 1
ATOM 2404 C CA . HIS A 1 293 ? -56.366 9.814 40.327 1.00 84.75 293 HIS A CA 1
ATOM 2405 C C . HIS A 1 293 ? -55.701 8.879 39.321 1.00 84.75 293 HIS A C 1
ATOM 2407 O O . HIS A 1 293 ? -54.801 8.122 39.683 1.00 84.75 293 HIS A O 1
ATOM 2413 N N . LYS A 1 294 ? -56.113 8.943 38.056 1.00 88.50 294 LYS A N 1
ATOM 2414 C CA . LYS A 1 294 ? -55.400 8.275 36.964 1.00 88.50 294 LYS A CA 1
ATOM 2415 C C . LYS A 1 294 ? -54.382 9.246 36.381 1.00 88.50 294 LYS A C 1
ATOM 2417 O O . LYS A 1 294 ? -54.725 10.399 36.129 1.00 88.50 294 LYS A O 1
ATOM 2422 N N . ILE A 1 295 ? -53.153 8.791 36.174 1.00 89.38 295 ILE A N 1
ATOM 2423 C CA . ILE A 1 295 ? -52.100 9.555 35.502 1.00 89.38 295 ILE A CA 1
ATOM 2424 C C . ILE A 1 295 ? -51.652 8.821 34.244 1.00 89.38 295 ILE A C 1
ATOM 2426 O O . ILE A 1 295 ? -51.485 7.605 34.269 1.00 89.38 295 ILE A O 1
ATOM 2430 N N . VAL A 1 296 ? -51.475 9.555 33.149 1.00 90.38 296 VAL A N 1
ATOM 2431 C CA . VAL A 1 296 ? -51.052 9.012 31.850 1.00 90.38 296 VAL A CA 1
ATOM 2432 C C . VAL A 1 296 ? -49.746 9.676 31.443 1.00 90.38 296 VAL A C 1
ATOM 2434 O O . VAL A 1 296 ? -49.681 10.904 31.413 1.00 90.38 296 VAL A O 1
ATOM 2437 N N . PHE A 1 297 ? -48.710 8.892 31.150 1.00 91.62 297 PHE A N 1
ATOM 2438 C CA . PHE A 1 297 ? -47.405 9.421 30.747 1.00 91.62 297 PHE A CA 1
ATOM 2439 C C . PHE A 1 297 ? -47.373 9.750 29.249 1.00 91.62 297 PHE A C 1
ATOM 2441 O O . PHE A 1 297 ? -47.764 8.923 28.430 1.00 91.62 297 PHE A O 1
ATOM 2448 N N . MET A 1 298 ? -46.920 10.956 28.886 1.00 87.25 298 MET A N 1
ATOM 2449 C CA . MET A 1 298 ? -46.749 11.426 27.497 1.00 87.25 298 MET A CA 1
ATOM 2450 C C . MET A 1 298 ? -47.990 11.206 26.608 1.00 87.25 298 MET A C 1
ATOM 2452 O O . MET A 1 298 ? -47.868 10.966 25.412 1.00 87.25 298 MET A O 1
ATOM 2456 N N . GLN A 1 299 ? -49.194 11.256 27.197 1.00 83.00 299 GLN A N 1
ATOM 2457 C CA . GLN A 1 299 ? -50.480 11.001 26.521 1.00 83.00 299 GLN A CA 1
ATOM 2458 C C . GLN A 1 299 ? -50.606 9.603 25.877 1.00 83.00 299 GLN A C 1
ATOM 2460 O O . GLN A 1 299 ? -51.542 9.337 25.126 1.00 83.00 299 GLN A O 1
ATOM 2465 N N . GLN A 1 300 ? -49.703 8.681 26.210 1.00 85.38 300 GLN A N 1
ATOM 2466 C CA . GLN A 1 300 ? -49.723 7.304 25.741 1.00 85.38 300 GLN A CA 1
ATOM 2467 C C . GLN A 1 300 ? -50.588 6.463 26.677 1.00 85.38 300 GLN A C 1
ATOM 2469 O O . GLN A 1 300 ? -50.221 6.197 27.822 1.00 85.38 300 GLN A O 1
ATOM 2474 N N . THR A 1 301 ? -51.734 5.989 26.185 1.00 84.94 301 THR A N 1
ATOM 2475 C CA . THR A 1 301 ? -52.691 5.190 26.975 1.00 84.94 301 THR A CA 1
ATOM 2476 C C . THR A 1 301 ? -52.081 3.903 27.537 1.00 84.94 301 THR A C 1
ATOM 2478 O O . THR A 1 301 ? -52.485 3.460 28.613 1.00 84.94 301 THR A O 1
ATOM 2481 N N . ARG A 1 302 ? -51.059 3.351 26.862 1.00 88.19 302 ARG A N 1
ATOM 2482 C CA . ARG A 1 302 ? -50.270 2.191 27.316 1.00 88.19 302 ARG A CA 1
ATOM 2483 C C . ARG A 1 302 ? -49.636 2.403 28.699 1.00 88.19 302 ARG A C 1
ATOM 2485 O O . ARG A 1 302 ? -49.489 1.445 29.450 1.00 88.19 302 ARG A O 1
ATOM 2492 N N . TYR A 1 303 ? -49.303 3.644 29.051 1.00 91.06 303 TYR A N 1
ATOM 2493 C CA . TYR A 1 303 ? -48.595 4.006 30.279 1.00 91.06 303 TYR A CA 1
ATOM 2494 C C . TYR A 1 303 ? -49.509 4.767 31.246 1.00 91.06 303 TYR A C 1
ATOM 2496 O O . TYR A 1 303 ? -49.326 5.959 31.511 1.00 91.06 303 TYR A O 1
ATOM 2504 N N . THR A 1 304 ? -50.518 4.062 31.762 1.00 90.38 304 THR A N 1
ATOM 2505 C CA . THR A 1 304 ? -51.500 4.602 32.713 1.00 90.38 304 THR A CA 1
ATOM 2506 C C . THR A 1 304 ? -51.284 4.029 34.113 1.00 90.38 304 THR A C 1
ATOM 2508 O O . THR A 1 304 ? -51.224 2.815 34.287 1.00 90.38 304 THR A O 1
ATOM 2511 N N . PHE A 1 305 ? -51.249 4.895 35.127 1.00 90.00 305 PHE A N 1
ATOM 2512 C CA . PHE A 1 305 ? -51.068 4.519 36.532 1.00 90.00 305 PHE A CA 1
ATOM 2513 C C . PHE A 1 305 ? -52.139 5.149 37.426 1.00 90.00 305 PHE A C 1
ATOM 2515 O O . PHE A 1 305 ? -52.764 6.147 37.068 1.00 90.00 305 PHE A O 1
ATOM 2522 N N . THR A 1 306 ? -52.349 4.578 38.610 1.00 87.88 306 THR A N 1
ATOM 2523 C CA . THR A 1 306 ? -53.313 5.072 39.604 1.00 87.88 306 THR A CA 1
ATOM 2524 C C . THR A 1 306 ? -52.606 5.563 40.861 1.00 87.88 306 THR A C 1
ATOM 2526 O O . THR A 1 306 ? -51.816 4.828 41.449 1.00 87.88 306 THR A O 1
ATOM 2529 N N . ILE A 1 307 ? -52.943 6.773 41.309 1.00 86.56 307 ILE A N 1
ATOM 2530 C CA . ILE A 1 307 ? -52.446 7.400 42.539 1.00 86.56 307 ILE A CA 1
ATOM 2531 C C . ILE A 1 307 ? -53.627 7.651 43.486 1.00 86.56 307 ILE A C 1
ATOM 2533 O O . ILE A 1 307 ? -54.696 8.086 43.058 1.00 86.56 307 ILE A O 1
ATOM 2537 N N . SER A 1 308 ? -53.477 7.378 44.783 1.00 82.19 308 SER A N 1
ATOM 2538 C CA . SER A 1 308 ? -54.503 7.703 45.786 1.00 82.19 308 SER A CA 1
ATOM 2539 C C . SER A 1 308 ? -54.715 9.212 45.924 1.00 82.19 308 SER A C 1
ATOM 2541 O O . SER A 1 308 ? -53.761 9.972 45.900 1.00 82.19 308 SER A O 1
ATOM 2543 N N . LYS A 1 309 ? -55.967 9.661 46.102 1.00 79.25 309 LYS A N 1
ATOM 2544 C CA . LYS A 1 309 ? -56.299 11.089 46.310 1.00 79.25 309 LYS A CA 1
ATOM 2545 C C . LYS A 1 309 ? -55.619 11.683 47.548 1.00 79.25 309 LYS A C 1
ATOM 2547 O O . LYS A 1 309 ? -55.123 12.811 47.530 1.00 79.25 309 LYS A O 1
ATOM 2552 N N . THR A 1 310 ? -55.581 10.890 48.609 1.00 71.00 310 THR A N 1
ATOM 2553 C CA . THR A 1 310 ? -54.935 11.187 49.884 1.00 71.00 310 THR A CA 1
ATOM 2554 C C . THR A 1 310 ? -54.076 9.992 50.268 1.00 71.00 310 THR A C 1
ATOM 2556 O O . THR A 1 310 ? -54.549 8.854 50.277 1.00 71.00 310 THR A O 1
ATOM 2559 N N . GLY A 1 311 ? -52.800 10.227 50.556 1.00 64.62 311 GLY A N 1
ATOM 2560 C CA . GLY A 1 311 ? -51.932 9.232 51.164 1.00 64.62 311 GLY A CA 1
ATOM 2561 C C . GLY A 1 311 ? -52.323 9.083 52.626 1.00 64.62 311 GLY A C 1
ATOM 2562 O O . GLY A 1 311 ? -51.964 9.931 53.435 1.00 64.62 311 GLY A O 1
ATOM 2563 N N . SER A 1 312 ? -53.069 8.031 52.966 1.00 59.41 312 SER A N 1
ATOM 2564 C CA . SER A 1 312 ? -53.296 7.648 54.367 1.00 59.41 312 SER A CA 1
ATOM 2565 C C . SER A 1 312 ? -52.009 7.168 55.047 1.00 59.41 312 SER A C 1
ATOM 2567 O O . SER A 1 312 ? -51.945 7.100 56.267 1.00 59.41 312 SER A O 1
ATOM 2569 N N . ASP A 1 313 ? -50.990 6.840 54.249 1.00 64.44 313 ASP A N 1
ATOM 2570 C CA . ASP A 1 313 ? -49.695 6.328 54.673 1.00 64.44 313 ASP A CA 1
ATOM 2571 C C . ASP A 1 313 ? -48.566 7.116 53.987 1.00 64.44 313 ASP A C 1
ATOM 2573 O O . ASP A 1 313 ? -48.606 7.378 52.779 1.00 64.44 313 ASP A O 1
ATOM 2577 N N . ILE A 1 314 ? -47.531 7.444 54.761 1.00 65.62 314 ILE A N 1
ATOM 2578 C CA . ILE A 1 314 ? -46.282 8.101 54.341 1.00 65.62 314 ILE A CA 1
ATOM 2579 C C . ILE A 1 314 ? -45.568 7.278 53.247 1.00 65.62 314 ILE A C 1
ATOM 2581 O O . ILE A 1 314 ? -44.791 7.810 52.450 1.00 65.62 314 ILE A O 1
ATOM 2585 N N . HIS A 1 315 ? -45.852 5.975 53.156 1.00 75.06 315 HIS A N 1
ATOM 2586 C CA . HIS A 1 315 ? -45.289 5.087 52.137 1.00 75.06 315 HIS A CA 1
ATOM 2587 C C . HIS A 1 315 ? -46.041 5.107 50.799 1.00 75.06 315 HIS A C 1
ATOM 2589 O O . HIS A 1 315 ? -45.499 4.620 49.805 1.00 75.06 315 HIS A O 1
ATOM 2595 N N . GLY A 1 316 ? -47.247 5.686 50.728 1.00 79.88 316 GLY A N 1
ATOM 2596 C CA . GLY A 1 316 ? -48.082 5.669 49.520 1.00 79.88 316 GLY A CA 1
ATOM 2597 C C . GLY A 1 316 ? -47.392 6.298 48.304 1.00 79.88 316 GLY A C 1
ATOM 2598 O O . GLY A 1 316 ? -47.312 5.679 47.240 1.00 79.88 316 GLY A O 1
ATOM 2599 N N . GLY A 1 317 ? -46.799 7.482 48.485 1.00 84.06 317 GLY A N 1
ATOM 2600 C CA . GLY A 1 317 ? -46.018 8.156 47.443 1.00 84.06 317 GLY A CA 1
ATOM 2601 C C . GLY A 1 317 ? -44.771 7.367 47.029 1.00 84.06 317 GLY A C 1
ATOM 2602 O O . GLY A 1 317 ? -44.531 7.163 45.840 1.00 84.06 317 GLY A O 1
ATOM 2603 N N . LYS A 1 318 ? -44.024 6.817 47.997 1.00 86.00 318 LYS A N 1
ATOM 2604 C CA . LYS A 1 318 ? -42.810 6.013 47.747 1.00 86.00 318 LYS A CA 1
ATOM 2605 C C . LYS A 1 318 ? -43.104 4.720 46.981 1.00 86.00 318 LYS A C 1
ATOM 2607 O O . LYS A 1 318 ? -42.331 4.327 46.108 1.00 86.00 318 LYS A O 1
ATOM 2612 N N . ASN A 1 319 ? -44.213 4.058 47.297 1.00 87.12 319 ASN A N 1
ATOM 2613 C CA . ASN A 1 319 ? -44.627 2.831 46.622 1.00 87.12 319 ASN A CA 1
ATOM 2614 C C . ASN A 1 319 ? -45.091 3.111 45.192 1.00 87.12 319 ASN A C 1
ATOM 2616 O O . ASN A 1 319 ? -44.714 2.372 44.283 1.00 87.12 319 ASN A O 1
ATOM 2620 N N . CYS A 1 320 ? -45.824 4.208 44.979 1.00 87.38 320 CYS A N 1
ATOM 2621 C CA . CYS A 1 320 ? -46.167 4.663 43.637 1.00 87.38 320 CYS A CA 1
ATOM 2622 C C . CYS A 1 320 ? -44.912 5.009 42.825 1.00 87.38 320 CYS A C 1
ATOM 2624 O O . CYS A 1 320 ? -44.809 4.584 41.677 1.00 87.38 320 CYS A O 1
ATOM 2626 N N . ALA A 1 321 ? -43.946 5.713 43.429 1.00 89.88 321 ALA A N 1
ATOM 2627 C CA . ALA A 1 321 ? -42.669 6.036 42.797 1.00 89.88 321 ALA A CA 1
ATOM 2628 C C . ALA A 1 321 ? -41.981 4.775 42.265 1.00 89.88 321 ALA A C 1
ATOM 2630 O O . ALA A 1 321 ? -41.714 4.661 41.077 1.00 89.88 321 ALA A O 1
ATOM 2631 N N . ARG A 1 322 ? -41.797 3.779 43.140 1.00 89.56 322 ARG A N 1
ATOM 2632 C CA . ARG A 1 322 ? -41.157 2.505 42.790 1.00 89.56 322 ARG A CA 1
ATOM 2633 C C . ARG A 1 322 ? -41.909 1.744 41.697 1.00 89.56 322 ARG A C 1
ATOM 2635 O O . ARG A 1 322 ? -41.275 1.141 40.838 1.00 89.56 322 ARG A O 1
ATOM 2642 N N . ASN A 1 323 ? -43.241 1.734 41.761 1.00 90.81 323 ASN A N 1
ATOM 2643 C CA . ASN A 1 323 ? -44.070 1.045 40.780 1.00 90.81 323 ASN A CA 1
ATOM 2644 C C . ASN A 1 323 ? -43.898 1.687 39.396 1.00 90.81 323 ASN A C 1
ATOM 2646 O O . ASN A 1 323 ? -43.441 1.019 38.477 1.00 90.81 323 ASN A O 1
ATOM 2650 N N . VAL A 1 324 ? -44.153 2.990 39.280 1.00 90.50 324 VAL A N 1
ATOM 2651 C CA . VAL A 1 324 ? -44.042 3.721 38.010 1.00 90.50 324 VAL A CA 1
ATOM 2652 C C . VAL A 1 324 ? -42.624 3.652 37.449 1.00 90.50 324 VAL A C 1
ATOM 2654 O O . VAL A 1 324 ? -42.472 3.370 36.264 1.00 90.50 324 VAL A O 1
ATOM 2657 N N . SER A 1 325 ? -41.590 3.829 38.281 1.00 90.75 325 SER A N 1
ATOM 2658 C CA . SER A 1 325 ? -40.201 3.724 37.823 1.00 90.75 325 SER A CA 1
ATOM 2659 C C . SER A 1 325 ? -39.910 2.360 37.212 1.00 90.75 325 SER A C 1
ATOM 2661 O O . SER A 1 325 ? -39.323 2.298 36.148 1.00 90.75 325 SER A O 1
ATOM 2663 N N . ARG A 1 326 ? -40.415 1.263 37.790 1.00 89.19 326 ARG A N 1
ATOM 2664 C CA . ARG A 1 326 ? -40.237 -0.078 37.209 1.00 89.19 326 ARG A CA 1
ATOM 2665 C C . ARG A 1 326 ? -40.872 -0.232 35.820 1.00 89.19 326 ARG A C 1
ATOM 2667 O O . ARG A 1 326 ? -40.407 -1.064 35.046 1.00 89.19 326 ARG A O 1
ATOM 2674 N N . PHE A 1 327 ? -41.942 0.506 35.529 1.00 88.88 327 PHE A N 1
ATOM 2675 C CA . PHE A 1 327 ? -42.630 0.445 34.238 1.00 88.88 327 PHE A CA 1
ATOM 2676 C C . PHE A 1 327 ? -42.083 1.438 33.204 1.00 88.88 327 PHE A C 1
ATOM 2678 O O . PHE A 1 327 ? -42.212 1.164 32.015 1.00 88.88 327 PHE A O 1
ATOM 2685 N N . LEU A 1 328 ? -41.511 2.569 33.632 1.00 88.00 328 LEU A N 1
ATOM 2686 C CA . LEU A 1 328 ? -41.106 3.670 32.745 1.00 88.00 328 LEU A CA 1
ATOM 2687 C C . LEU A 1 328 ? -39.597 3.931 32.659 1.00 88.00 328 LEU A C 1
ATOM 2689 O O . LEU A 1 328 ? -39.182 4.594 31.713 1.00 88.00 328 LEU A O 1
ATOM 2693 N N . PHE A 1 329 ? -38.789 3.486 33.628 1.00 86.88 329 PHE A N 1
ATOM 2694 C CA . PHE A 1 329 ? -37.368 3.843 33.758 1.00 86.88 329 PHE A CA 1
ATOM 2695 C C . PHE A 1 329 ? -36.471 2.622 34.028 1.00 86.88 329 PHE A C 1
ATOM 2697 O O . PHE A 1 329 ? -35.376 2.538 33.435 1.00 86.88 329 PHE A O 1
#

Secondary structure (DSSP, 8-state):
-HHHHHHHHHHHHHHHHS---------------PPPP----------------------SS-S------------------TTSHHHHHHHHHHHHHHHHHHHHHHHHHHHHHHHHHHHHHHHHHHHHHHHHHHHHHHHHHHHHHHHHHHHHHHHHHHHHHHHHHHHHHHHHHHHHHHHHHHHHT------PPPPPSS-SS---S---SSTTHHHHHHHHHHHHHHHHS--TT-HHHHHHHHHHHHS--S--HHHHHHHHHHHHHHT-SB--HHHHHHHHHHTEEEE-SSSEEEEEETT-TTSEEEEESB-SSTHHHHHHHHHHHHHH-

Organism: NCBI:txid1120981

Foldseek 3Di:
DVVVVVVVVVVVVVCVVPPDDDDDDDDDDDDDDDDDDDDDDDDDDDDDDDDDDDPDPDPPPDDDDDDDDDDDDDDDDDDDDPDVVVVVVVVVVVVVVVVVVVVVVVVVVVVVVVVVVVVVVVVVVVVVVVVVVVVVVVVVVVVVVVVVVVVVVVVVVVVVVVVVVVVVVVVVVVVVVVVVVCVVVDPPPPPDDDPDPDDPDDDDPDDDLDPCQVVLVVLVVLVVCLVPPDDPPDPSNVVSVVVDVVRDDPDDVLVVLLVLLLVLLLPDFAPDPVSVVSCVVSAWDWDDPDQWIWIAHNPDPVLIDTAHRGPPDSCRSVVSSVVSSVVRD